Protein AF-A0A4V0I3H2-F1 (afdb_monomer_lite)

Sequence (342 aa):
MRVIEQLAQHFWARGALTREEAQYLVGHGFVREGDLPGFVEDNAPSELAGEEPDPRFDPKAREAEQLEDELTGRNSAGGRRGKKKKPAGHNVAPLASHLGSHLTGREPFPALHELGQRLTPCADWRGAARAVAAAEPDDLEAALVAVLNARPRALGELWFWFDVEPVFEWAERGDNSGPVADAIGKLLRADTPGRVGRLDQLLKVPEVQALTDLLAARGAFLAALPGLFVRQFDKLGQWLVPPAAGAAGPWPALPWAFVLLYNARKGTADVPPPGYPVDPHQLAFEVLKAALVAAFAMDRAAVRALLIHQIRERPEAIPDSGDLAKRAVFDRPLHCPYSWKV

Radius of gyration: 22.51 Å; chains: 1; bounding box: 47×54×65 Å

Foldseek 3Di:
DFQLQVLLQLCLLQLLDDLVRNVVCCVVPSYPQVSRPPNDPPPDPPPDDDDDPDPVDDPVVVVVVVLLCLQVVPDPPDDDDDPDPNPPQNDCVVVLVQLVVLLVVLQVQCLLVQLQCQQPNDDGSLSSLLSLLPDDLVSSLVSNVVSCVVPLQSVLSLVLLLDCVSVLVCLPDPVNDHSVSVLSSQLSNDPDPVSSPSCVVVCVSVSVVSVSSSSSSSLSVLQNVLVCCVVVVLCNQSSLDHHDDPSNVLSLLQLLLSLLLCQLPQPDLVGGHDADFDDCLPDDLVSNSSNLSSNSSNPVVSNVVVQVSQVVPDDPDPPCPDPSVSRDSHPGTGGDHHSHDD

pLDDT: mean 81.25, std 16.57, range [36.91, 98.56]

Secondary structure (DSSP, 8-state):
--HHHHHHHHHHHTT-S-HHHHHHHHHTTSS-GGGSTT-------------PPPTT--HHHHHHHHHHHHHHT--------------GGG--HHHHHHHHHHHHTTTT-THHHHHHHHHS--SSHHHHHHHHHTS-HHHHHHHHHHHHHH-TTHHHHHHHHT--HHHHHHHHSGGG-SHHHHHHHHHHH-SSGGGGGGGHHHHTSHHHHHHHHHHHHHHHHHHHHHHHHHHSHHHHHHH--PPSGGGGSSTTHHHHHHHHHHHHHH--SS-PPSSEEE-GGGS-HHHHHHHHHHHHHH-HHHHHHHHHHHHHTS-S---S-HHHHTT-S-SSPEEEPTT---

Structure (mmCIF, N/CA/C/O backbone):
data_AF-A0A4V0I3H2-F1
#
_entry.id   AF-A0A4V0I3H2-F1
#
loop_
_atom_site.group_PDB
_atom_site.id
_atom_site.type_symbol
_atom_site.label_atom_id
_atom_site.label_alt_id
_atom_site.label_comp_id
_atom_site.label_asym_id
_atom_site.label_entity_id
_atom_site.label_seq_id
_atom_site.pdbx_PDB_ins_code
_atom_site.Cartn_x
_atom_site.Cartn_y
_atom_site.Cartn_z
_atom_site.occupancy
_atom_site.B_iso_or_equiv
_atom_site.auth_seq_id
_atom_site.auth_comp_id
_atom_site.auth_asym_id
_atom_site.auth_atom_id
_atom_site.pdbx_PDB_model_num
ATOM 1 N N . MET A 1 1 ? 9.930 25.522 4.509 1.00 54.00 1 MET A N 1
ATOM 2 C CA . MET A 1 1 ? 8.885 24.733 3.830 1.00 54.00 1 MET A CA 1
ATOM 3 C C . MET A 1 1 ? 7.903 24.265 4.891 1.00 54.00 1 MET A C 1
ATOM 5 O O . MET A 1 1 ? 8.361 23.802 5.932 1.00 54.00 1 MET A O 1
ATOM 9 N N . ARG A 1 2 ? 6.596 24.497 4.720 1.00 70.06 2 ARG A N 1
ATOM 10 C CA . ARG A 1 2 ? 5.587 24.059 5.711 1.00 70.06 2 ARG A CA 1
ATOM 11 C C . ARG A 1 2 ? 5.373 22.546 5.553 1.00 70.06 2 ARG A C 1
ATOM 13 O O . ARG A 1 2 ? 5.406 22.067 4.428 1.00 70.06 2 ARG A O 1
ATOM 20 N N . VAL A 1 3 ? 5.118 21.777 6.619 1.00 71.25 3 VAL A N 1
ATOM 21 C CA . VAL A 1 3 ? 4.898 20.319 6.460 1.00 71.25 3 VAL A CA 1
ATOM 22 C C . VAL A 1 3 ? 3.714 19.981 5.560 1.00 71.25 3 VAL A C 1
ATOM 24 O O . VAL A 1 3 ? 3.779 19.013 4.813 1.00 71.25 3 VAL A O 1
ATOM 27 N N . ILE A 1 4 ? 2.669 20.809 5.553 1.00 74.62 4 ILE A N 1
ATOM 28 C CA . ILE A 1 4 ? 1.527 20.637 4.643 1.00 74.62 4 ILE A CA 1
ATOM 29 C C . ILE A 1 4 ? 1.974 20.690 3.173 1.00 74.62 4 ILE A C 1
ATOM 31 O O . ILE A 1 4 ? 1.510 19.891 2.369 1.00 74.62 4 ILE A O 1
ATOM 35 N N . GLU A 1 5 ? 2.915 21.573 2.837 1.00 79.00 5 GLU A N 1
ATOM 36 C CA . GLU A 1 5 ? 3.488 21.706 1.493 1.00 79.00 5 GLU A CA 1
ATOM 37 C C . GLU A 1 5 ? 4.273 20.441 1.111 1.00 79.00 5 GLU A C 1
ATOM 39 O O . GLU A 1 5 ? 4.062 19.879 0.042 1.00 79.00 5 GLU A O 1
ATOM 44 N N . GLN A 1 6 ? 5.098 19.922 2.030 1.00 79.44 6 GLN A N 1
ATOM 45 C CA . GLN A 1 6 ? 5.844 18.670 1.836 1.00 79.44 6 GLN A CA 1
ATOM 46 C C . GLN A 1 6 ? 4.919 17.459 1.674 1.00 79.44 6 GLN A C 1
ATOM 48 O O . GLN A 1 6 ? 5.181 16.585 0.849 1.00 79.44 6 GLN A O 1
ATOM 53 N N . LEU A 1 7 ? 3.828 17.399 2.444 1.00 80.44 7 LEU A N 1
ATOM 54 C CA . LEU A 1 7 ? 2.821 16.348 2.316 1.00 80.44 7 LEU A CA 1
ATOM 55 C C . LEU A 1 7 ? 2.061 16.460 0.998 1.00 80.44 7 LEU A C 1
ATOM 57 O O . LEU A 1 7 ? 1.875 15.447 0.337 1.00 80.44 7 LEU A O 1
ATOM 61 N N . ALA A 1 8 ? 1.666 17.666 0.587 1.00 81.00 8 ALA A N 1
ATOM 62 C CA . ALA A 1 8 ? 1.000 17.888 -0.691 1.00 81.00 8 ALA A CA 1
ATOM 63 C C . ALA A 1 8 ? 1.897 17.464 -1.863 1.00 81.00 8 ALA A C 1
ATOM 65 O O . ALA A 1 8 ? 1.462 16.689 -2.713 1.00 81.00 8 ALA A O 1
ATOM 66 N N . GLN A 1 9 ? 3.167 17.885 -1.860 1.00 84.06 9 GLN A N 1
ATOM 67 C CA . GLN A 1 9 ? 4.168 17.466 -2.846 1.00 84.06 9 GLN A CA 1
ATOM 68 C C . GLN A 1 9 ? 4.339 15.949 -2.864 1.00 84.06 9 GLN A C 1
ATOM 70 O O . GLN A 1 9 ? 4.317 15.335 -3.929 1.00 84.06 9 GLN A O 1
ATOM 75 N N . HIS A 1 10 ? 4.470 15.325 -1.693 1.00 82.25 10 HIS A N 1
ATOM 76 C CA . HIS A 1 10 ? 4.657 13.885 -1.605 1.00 82.25 10 HIS A CA 1
ATOM 77 C C . HIS A 1 10 ? 3.419 13.110 -2.067 1.00 82.25 10 HIS A C 1
ATOM 79 O O . HIS A 1 10 ? 3.534 12.209 -2.893 1.00 82.25 10 HIS A O 1
ATOM 85 N N . PHE A 1 11 ? 2.226 13.469 -1.596 1.00 82.62 11 PHE A N 1
ATOM 86 C CA . PHE A 1 11 ? 0.991 12.805 -2.004 1.00 82.62 11 PHE A CA 1
ATOM 87 C C . PHE A 1 11 ? 0.720 12.984 -3.498 1.00 82.62 11 PHE A C 1
ATOM 89 O O . PHE A 1 11 ? 0.285 12.036 -4.148 1.00 82.62 11 PHE A O 1
ATOM 96 N N . TRP A 1 12 ? 1.034 14.149 -4.066 1.00 84.88 12 TRP A N 1
ATOM 97 C CA . TRP A 1 12 ? 0.979 14.368 -5.509 1.00 84.88 12 TRP A CA 1
ATOM 98 C C . TRP A 1 12 ? 1.984 13.486 -6.259 1.00 84.88 12 TRP A C 1
ATOM 100 O O . TRP A 1 12 ? 1.614 12.756 -7.178 1.00 84.88 12 TRP A O 1
ATOM 110 N N . ALA A 1 13 ? 3.248 13.478 -5.827 1.00 81.38 13 ALA A N 1
ATOM 111 C CA . ALA A 1 13 ? 4.303 12.675 -6.442 1.00 81.38 13 ALA A CA 1
ATOM 112 C C . ALA A 1 13 ? 4.019 11.164 -6.387 1.00 81.38 13 ALA A C 1
ATOM 114 O O . ALA A 1 13 ? 4.511 10.424 -7.236 1.00 81.38 13 ALA A O 1
ATOM 115 N N . ARG A 1 14 ? 3.233 10.706 -5.405 1.00 80.75 14 ARG A N 1
ATOM 116 C CA . ARG A 1 14 ? 2.841 9.299 -5.214 1.00 80.75 14 ARG A CA 1
ATOM 117 C C . ARG A 1 14 ? 1.451 8.969 -5.784 1.00 80.75 14 ARG A C 1
ATOM 119 O O . ARG A 1 14 ? 0.981 7.854 -5.590 1.00 80.75 14 ARG A O 1
ATOM 126 N N . GLY A 1 15 ? 0.779 9.911 -6.457 1.00 75.50 15 GLY A N 1
ATOM 127 C CA . GLY A 1 15 ? -0.561 9.705 -7.035 1.00 75.50 15 GLY A CA 1
ATOM 128 C C . GLY A 1 15 ? -1.693 9.577 -6.004 1.00 75.50 15 GLY A C 1
ATOM 129 O O . GLY A 1 15 ? -2.814 9.202 -6.338 1.00 75.50 15 GLY A O 1
ATOM 130 N N . ALA A 1 16 ? -1.432 9.891 -4.733 1.00 78.56 16 ALA A N 1
ATOM 131 C CA . ALA A 1 16 ? -2.441 9.832 -3.679 1.00 78.56 16 ALA A CA 1
ATOM 132 C C . ALA A 1 16 ? -3.482 10.962 -3.804 1.00 78.56 16 ALA A C 1
ATOM 134 O O . ALA A 1 16 ? -4.635 10.759 -3.409 1.00 78.56 16 ALA A O 1
ATOM 135 N N . LEU A 1 17 ? -3.105 12.104 -4.398 1.00 78.94 17 LEU A N 1
ATOM 136 C CA . LEU A 1 17 ? -3.999 13.225 -4.716 1.00 78.94 17 LEU A CA 1
ATOM 137 C C . LEU A 1 17 ? -4.483 13.169 -6.167 1.00 78.94 17 LEU A C 1
ATOM 139 O O . LEU A 1 17 ? -3.692 12.994 -7.092 1.00 78.94 17 LEU A O 1
ATOM 143 N N . THR A 1 18 ? -5.778 13.403 -6.368 1.00 80.44 18 THR A N 1
ATOM 144 C CA . THR A 1 18 ? -6.332 13.704 -7.697 1.00 80.44 18 THR A CA 1
ATOM 145 C C . THR A 1 18 ? -5.923 15.104 -8.166 1.00 80.44 18 THR A C 1
ATOM 147 O O . THR A 1 18 ? -5.512 15.952 -7.371 1.00 80.44 18 THR A O 1
ATOM 150 N N . ARG A 1 19 ? -6.075 15.386 -9.468 1.00 81.31 19 ARG A N 1
ATOM 151 C CA . ARG A 1 19 ? -5.812 16.726 -10.023 1.00 81.31 19 ARG A CA 1
ATOM 152 C C . ARG A 1 19 ? -6.723 17.795 -9.412 1.00 81.31 19 ARG A C 1
ATOM 154 O O . ARG A 1 19 ? -6.240 18.874 -9.094 1.00 81.31 19 ARG A O 1
ATOM 161 N N . GLU A 1 20 ? -7.998 17.480 -9.195 1.00 80.38 20 GLU A N 1
ATOM 162 C CA . GLU A 1 20 ? -8.971 18.373 -8.545 1.00 80.38 20 GLU A CA 1
ATOM 163 C C . GLU A 1 20 ? -8.575 18.686 -7.092 1.00 80.38 20 GLU A C 1
ATOM 165 O O . GLU A 1 20 ? -8.694 19.817 -6.625 1.00 80.38 20 GLU A O 1
ATOM 170 N N . GLU A 1 21 ? -8.048 17.699 -6.365 1.00 80.75 21 GLU A N 1
ATOM 171 C CA . GLU A 1 21 ? -7.551 17.898 -5.000 1.00 80.75 21 GLU A CA 1
ATOM 172 C C . GLU A 1 21 ? -6.267 18.727 -4.971 1.00 80.75 21 GLU A C 1
ATOM 174 O O . GLU A 1 21 ? -6.124 19.596 -4.112 1.00 80.75 21 GLU A O 1
ATOM 179 N N . ALA A 1 22 ? -5.357 18.508 -5.922 1.00 84.81 22 ALA A N 1
ATOM 180 C CA . ALA A 1 22 ? -4.179 19.350 -6.089 1.00 84.81 22 ALA A CA 1
ATOM 181 C C . ALA A 1 22 ? -4.572 20.805 -6.412 1.00 84.81 22 ALA A C 1
ATOM 183 O O . ALA A 1 22 ? -4.066 21.719 -5.764 1.00 84.81 22 ALA A O 1
ATOM 184 N N . GLN A 1 23 ? -5.544 21.022 -7.310 1.00 83.81 23 GLN A N 1
ATOM 185 C CA . GLN A 1 23 ? -6.123 22.344 -7.595 1.00 83.81 23 GLN A CA 1
ATOM 186 C C . GLN A 1 23 ? -6.709 22.991 -6.340 1.00 83.81 23 GLN A C 1
ATOM 188 O O . GLN A 1 23 ? -6.426 24.151 -6.058 1.00 83.81 23 GLN A O 1
ATOM 193 N N . TYR A 1 24 ? -7.471 22.241 -5.540 1.00 81.19 24 TYR A N 1
ATOM 194 C CA . TYR A 1 24 ? -8.009 22.750 -4.280 1.00 81.19 24 TYR A CA 1
ATOM 195 C C . TYR A 1 24 ? -6.893 23.213 -3.332 1.00 81.19 24 TYR A C 1
ATOM 197 O O . TYR A 1 24 ? -6.997 24.289 -2.739 1.00 81.19 24 TYR A O 1
ATOM 205 N N . LEU A 1 25 ? -5.821 22.427 -3.188 1.00 82.44 25 LEU A N 1
ATOM 206 C CA . LEU A 1 25 ? -4.693 22.771 -2.319 1.00 82.44 25 LEU A CA 1
ATOM 207 C C . LEU A 1 25 ? -3.937 24.013 -2.811 1.00 82.44 25 LEU A C 1
ATOM 209 O O . LEU A 1 25 ? -3.566 24.854 -1.989 1.00 82.44 25 LEU A O 1
ATOM 213 N N . VAL A 1 26 ? -3.753 24.152 -4.128 1.00 84.31 26 VAL A N 1
ATOM 214 C CA . VAL A 1 26 ? -3.141 25.337 -4.750 1.00 84.31 26 VAL A CA 1
ATOM 215 C C . VAL A 1 26 ? -4.026 26.570 -4.561 1.00 84.31 26 VAL A C 1
ATOM 217 O O . VAL A 1 26 ? -3.559 27.582 -4.039 1.00 84.31 26 VAL A O 1
ATOM 220 N N . GLY A 1 27 ? -5.321 26.472 -4.875 1.00 81.50 27 GLY A N 1
ATOM 221 C CA . GLY A 1 27 ? -6.275 27.583 -4.785 1.00 81.50 27 GLY A CA 1
ATOM 222 C C . GLY A 1 27 ? -6.477 28.137 -3.369 1.00 81.50 27 GLY A C 1
ATOM 223 O O . GLY A 1 27 ? -6.808 29.307 -3.206 1.00 81.50 27 GLY A O 1
ATOM 224 N N . HIS A 1 28 ? -6.225 27.330 -2.333 1.00 79.44 28 HIS A N 1
ATOM 225 C CA . HIS A 1 28 ? -6.273 27.760 -0.928 1.00 79.44 28 HIS A CA 1
ATOM 226 C C . HIS A 1 28 ? -4.895 28.155 -0.363 1.00 79.44 28 HIS A C 1
ATOM 228 O O . HIS A 1 28 ? -4.776 28.443 0.828 1.00 79.44 28 HIS A O 1
ATOM 234 N N . GLY A 1 29 ? -3.843 28.169 -1.188 1.00 79.94 29 GLY A N 1
ATOM 235 C CA . GLY A 1 29 ? -2.498 28.588 -0.788 1.00 79.94 29 GLY A CA 1
ATOM 236 C C . GLY A 1 29 ? -1.760 27.598 0.119 1.00 79.94 29 GLY A C 1
ATOM 237 O O . GLY A 1 29 ? -0.824 27.993 0.819 1.00 79.94 29 GLY A O 1
ATOM 238 N N . PHE A 1 30 ? -2.158 26.319 0.130 1.00 76.12 30 PHE A N 1
ATOM 239 C CA . PHE A 1 30 ? -1.464 25.274 0.893 1.00 76.12 30 PHE A CA 1
ATOM 240 C C . PHE A 1 30 ? -0.159 24.815 0.222 1.00 76.12 30 PHE A C 1
ATOM 242 O O . PHE A 1 30 ? 0.765 24.397 0.920 1.00 76.12 30 PHE A O 1
ATOM 249 N N . VAL A 1 31 ? -0.073 24.907 -1.108 1.00 84.44 31 VAL A N 1
ATOM 250 C CA . VAL A 1 31 ? 1.107 24.597 -1.936 1.00 84.44 31 VAL A CA 1
ATOM 251 C C . VAL A 1 31 ? 1.111 25.512 -3.166 1.00 84.44 31 VAL A C 1
ATOM 253 O O . VAL A 1 31 ? 0.046 25.970 -3.577 1.00 84.44 31 VAL A O 1
ATOM 256 N N . ARG A 1 32 ? 2.276 25.830 -3.743 1.00 85.38 32 ARG A N 1
ATOM 257 C CA . ARG A 1 32 ? 2.339 26.626 -4.982 1.00 85.38 32 ARG A CA 1
ATOM 258 C C . ARG A 1 32 ? 2.277 25.706 -6.194 1.00 85.38 32 ARG A C 1
ATOM 260 O O . ARG A 1 32 ? 2.756 24.579 -6.142 1.00 85.38 32 ARG A O 1
ATOM 267 N N . GLU A 1 33 ? 1.749 26.212 -7.304 1.00 86.19 33 GLU A N 1
ATOM 268 C CA . GLU A 1 33 ? 1.663 25.465 -8.566 1.00 86.19 33 GLU A CA 1
ATOM 269 C C . GLU A 1 33 ? 3.031 24.912 -9.004 1.00 86.19 33 GLU A C 1
ATOM 271 O O . GLU A 1 33 ? 3.172 23.719 -9.257 1.00 86.19 33 GLU A O 1
ATOM 276 N N . GLY A 1 34 ? 4.069 25.758 -8.982 1.00 85.12 34 GLY A N 1
ATOM 277 C CA . GLY A 1 34 ? 5.431 25.378 -9.376 1.00 85.12 34 GLY A CA 1
ATOM 278 C C . GLY A 1 34 ? 6.105 24.344 -8.468 1.00 85.12 34 GLY A C 1
ATOM 279 O O . GLY A 1 34 ? 7.131 23.784 -8.850 1.00 85.12 34 GLY A O 1
ATOM 280 N N . ASP A 1 35 ? 5.532 24.071 -7.295 1.00 84.19 35 ASP A N 1
ATOM 281 C CA . ASP A 1 35 ? 6.050 23.076 -6.360 1.00 84.19 35 ASP A CA 1
ATOM 282 C C . ASP A 1 35 ? 5.491 21.666 -6.641 1.00 84.19 35 ASP A C 1
ATOM 284 O O . ASP A 1 35 ? 6.000 20.682 -6.103 1.00 84.19 35 ASP A O 1
ATOM 288 N N . LEU A 1 36 ? 4.457 21.534 -7.483 1.00 83.38 36 LEU A N 1
ATOM 289 C CA . LEU A 1 36 ? 3.838 20.258 -7.844 1.00 83.38 36 LEU A CA 1
ATOM 290 C C . LEU A 1 36 ? 4.315 19.800 -9.237 1.00 83.38 36 LEU A C 1
ATOM 292 O O . LEU A 1 36 ? 3.798 20.255 -10.258 1.00 83.38 36 LEU A O 1
ATOM 296 N N . PRO A 1 37 ? 5.283 18.869 -9.338 1.00 77.12 37 PRO A N 1
ATOM 297 C CA . PRO A 1 37 ? 5.854 18.481 -10.627 1.00 77.12 37 PRO A CA 1
ATOM 298 C C . PRO A 1 37 ? 4.803 17.853 -11.552 1.00 77.12 37 PRO A C 1
ATOM 300 O O . PRO A 1 37 ? 4.174 16.849 -11.206 1.00 77.12 37 PRO A O 1
ATOM 303 N N . GLY A 1 38 ? 4.641 18.428 -12.746 1.00 77.25 38 GLY A N 1
ATOM 304 C CA . GLY A 1 38 ? 3.668 17.986 -13.752 1.00 77.25 38 GLY A CA 1
ATOM 305 C C . GLY A 1 38 ? 2.234 18.467 -13.508 1.00 77.25 38 GLY A C 1
ATOM 306 O O . GLY A 1 38 ? 1.336 18.087 -14.258 1.00 77.25 38 GLY A O 1
ATOM 307 N N . PHE A 1 39 ? 2.004 19.288 -12.483 1.00 81.88 39 PHE A N 1
ATOM 308 C CA . PHE A 1 39 ? 0.752 20.009 -12.321 1.00 81.88 39 PHE A CA 1
ATOM 309 C C . PHE A 1 39 ? 0.808 21.278 -13.179 1.00 81.88 39 PHE A C 1
ATOM 311 O O . PHE A 1 39 ? 1.656 22.138 -12.972 1.00 81.88 39 PHE A O 1
ATOM 318 N N . VAL A 1 40 ? -0.069 21.355 -14.174 1.00 76.50 40 VAL A N 1
ATOM 319 C CA . VAL A 1 40 ? -0.303 22.563 -14.972 1.00 76.50 40 VAL A CA 1
ATOM 320 C C . VAL A 1 40 ? -1.740 22.955 -14.689 1.00 76.50 40 VAL A C 1
ATOM 322 O O . VAL A 1 40 ? -2.628 22.112 -14.834 1.00 76.50 40 VAL A O 1
ATOM 325 N N . GLU A 1 41 ? -2.000 24.166 -14.219 1.00 69.94 41 GLU A N 1
ATOM 326 C CA . GLU A 1 41 ? -3.374 24.615 -14.052 1.00 69.94 41 GLU A CA 1
ATOM 327 C C . GLU A 1 41 ? -3.980 24.822 -15.450 1.00 69.94 41 GLU A C 1
ATOM 329 O O . GLU A 1 41 ? -3.451 25.589 -16.255 1.00 69.94 41 GLU A O 1
ATOM 334 N N . ASP A 1 42 ? -5.071 24.118 -15.779 1.00 64.81 42 ASP A N 1
ATOM 335 C CA . ASP A 1 42 ? -5.816 24.351 -17.028 1.00 64.81 42 ASP A CA 1
ATOM 336 C C . ASP A 1 42 ? -6.618 25.666 -16.883 1.00 64.81 42 ASP A C 1
ATOM 338 O O . ASP A 1 42 ? -7.841 25.698 -16.988 1.00 64.81 42 ASP A O 1
ATOM 342 N N . ASN A 1 43 ? -5.933 26.769 -16.575 1.00 47.16 43 ASN A N 1
ATOM 343 C CA . ASN A 1 43 ? -6.501 28.106 -16.490 1.00 47.16 43 ASN A CA 1
ATOM 344 C C . ASN A 1 43 ? -6.607 28.694 -17.897 1.00 47.16 43 ASN A C 1
ATOM 346 O O . ASN A 1 43 ? -5.853 29.579 -18.298 1.00 47.16 43 ASN A O 1
ATOM 350 N N . ALA A 1 44 ? -7.580 28.202 -18.651 1.00 36.91 44 ALA A N 1
ATOM 351 C CA . ALA A 1 44 ? -8.177 28.970 -19.726 1.00 36.91 44 ALA A CA 1
ATOM 352 C C . ALA A 1 44 ? -9.693 28.745 -19.683 1.00 36.91 44 ALA A C 1
ATOM 354 O O . ALA A 1 44 ? -10.153 27.651 -20.022 1.00 36.91 44 ALA A O 1
ATOM 355 N N . PRO A 1 45 ? -10.498 29.758 -19.308 1.00 41.72 45 PRO A N 1
ATOM 356 C CA . PRO A 1 45 ? -11.874 29.793 -19.762 1.00 41.72 45 PRO A CA 1
ATOM 357 C C . PRO A 1 45 ? -11.806 29.807 -21.291 1.00 41.72 45 PRO A C 1
ATOM 359 O O . PRO A 1 45 ? -11.330 30.771 -21.891 1.00 41.72 45 PRO A O 1
ATOM 362 N N . SER A 1 46 ? -12.214 28.713 -21.930 1.00 42.19 46 SER A N 1
ATOM 363 C CA . SER A 1 46 ? -12.398 28.677 -23.378 1.00 42.19 46 SER A CA 1
ATOM 364 C C . SER A 1 46 ? -13.647 29.496 -23.720 1.00 42.19 46 SER A C 1
ATOM 366 O O . SER A 1 46 ? -14.721 28.964 -23.974 1.00 42.19 46 SER A O 1
ATOM 368 N N . GLU A 1 47 ? -13.509 30.820 -23.689 1.00 40.81 47 GLU A N 1
ATOM 369 C CA . GLU A 1 47 ? -14.434 31.764 -24.319 1.00 40.81 47 GLU A CA 1
ATOM 370 C C . GLU A 1 47 ? -14.021 32.009 -25.776 1.00 40.81 47 GLU A C 1
ATOM 372 O O . GLU A 1 47 ? -13.942 33.142 -26.224 1.00 40.81 47 GLU A O 1
ATOM 377 N N . LEU A 1 48 ? -13.736 30.956 -26.543 1.00 39.81 48 LEU A N 1
ATOM 378 C CA . LEU A 1 48 ? -13.697 31.036 -28.004 1.00 39.81 48 LEU A CA 1
ATOM 379 C C . LEU A 1 48 ? -14.194 29.710 -28.576 1.00 39.81 48 LEU A C 1
ATOM 381 O O . LEU A 1 48 ? -13.434 28.800 -28.901 1.00 39.81 48 LEU A O 1
ATOM 385 N N . ALA A 1 49 ? -15.516 29.619 -28.698 1.00 50.16 49 ALA A N 1
ATOM 386 C CA . ALA A 1 49 ? -16.134 28.736 -29.666 1.00 50.16 49 ALA A CA 1
ATOM 387 C C . ALA A 1 49 ? -15.695 29.183 -31.068 1.00 50.16 49 ALA A C 1
ATOM 389 O O . ALA A 1 49 ? -16.084 30.259 -31.522 1.00 50.16 49 ALA A O 1
ATOM 390 N N . GLY A 1 50 ? -14.904 28.350 -31.742 1.00 48.97 50 GLY A N 1
ATOM 391 C CA . GLY A 1 50 ? -14.654 28.469 -33.176 1.00 48.97 50 GLY A CA 1
ATOM 392 C C . GLY A 1 50 ? -13.192 28.345 -33.574 1.00 48.97 50 GLY A C 1
ATOM 393 O O . GLY A 1 50 ? -12.584 29.344 -33.922 1.00 48.97 50 GLY A O 1
ATOM 394 N N . GLU A 1 51 ? -12.659 27.125 -33.538 1.00 44.34 51 GLU A N 1
ATOM 395 C CA . GLU A 1 51 ? -11.842 26.516 -34.601 1.00 44.34 51 GLU A CA 1
ATOM 396 C C . GLU A 1 51 ? -11.431 25.118 -34.118 1.00 44.34 51 GLU A C 1
ATOM 398 O O . GLU A 1 51 ? -10.833 24.966 -33.053 1.00 44.34 51 GLU A O 1
ATOM 403 N N . GLU A 1 52 ? -11.812 24.072 -34.858 1.00 47.41 52 GLU A N 1
ATOM 404 C CA . GLU A 1 52 ? -11.301 22.723 -34.605 1.00 47.41 52 GLU A CA 1
ATOM 405 C C . GLU A 1 52 ? -9.769 22.748 -34.752 1.00 47.41 52 GLU A C 1
ATOM 407 O O . GLU A 1 52 ? -9.274 23.141 -35.813 1.00 47.41 52 GLU A O 1
ATOM 412 N N . PRO A 1 53 ? -8.995 22.354 -33.726 1.00 46.62 53 PRO A N 1
ATOM 413 C CA . PRO A 1 53 ? -7.546 22.336 -33.839 1.00 46.62 53 PRO A CA 1
ATOM 414 C C . PRO A 1 53 ? -7.134 21.271 -34.863 1.00 46.62 53 PRO A C 1
ATOM 416 O O . PRO A 1 53 ? -7.497 20.102 -34.729 1.00 46.62 53 PRO A O 1
ATOM 419 N N . ASP A 1 54 ? -6.368 21.671 -35.886 1.00 51.62 54 ASP A N 1
ATOM 420 C CA . ASP A 1 54 ? -5.763 20.743 -36.850 1.00 51.62 54 ASP A CA 1
ATOM 421 C C . ASP A 1 54 ? -4.949 19.692 -36.067 1.00 51.62 54 ASP A C 1
ATOM 423 O O . ASP A 1 54 ? -3.980 20.055 -35.387 1.00 51.62 54 ASP A O 1
ATOM 427 N N . PRO A 1 55 ? -5.291 18.391 -36.150 1.00 55.31 55 PRO A N 1
ATOM 428 C CA . PRO A 1 55 ? -4.633 17.330 -35.383 1.00 55.31 55 PRO A CA 1
ATOM 429 C C . PRO A 1 55 ? -3.131 17.179 -35.686 1.00 55.31 55 PRO A C 1
ATOM 431 O O . PRO A 1 55 ? -2.438 16.416 -35.017 1.00 55.31 55 PRO A O 1
ATOM 434 N N . ARG A 1 56 ? -2.599 17.912 -36.675 1.00 53.41 56 ARG A N 1
ATOM 435 C CA . ARG A 1 56 ? -1.166 17.983 -37.002 1.00 53.41 56 ARG A CA 1
ATOM 436 C C . ARG A 1 56 ? -0.350 18.948 -36.133 1.00 53.41 56 ARG A C 1
ATOM 438 O O . ARG A 1 56 ? 0.876 18.897 -36.199 1.00 53.41 56 ARG A O 1
ATOM 445 N N . PHE A 1 57 ? -0.985 19.808 -35.335 1.00 49.84 57 PHE A N 1
ATOM 446 C CA . PHE A 1 57 ? -0.308 20.834 -34.526 1.00 49.84 57 PHE A CA 1
ATOM 447 C C . PHE A 1 57 ? -0.673 20.778 -33.036 1.00 49.84 57 PHE A C 1
ATOM 449 O O . PHE A 1 57 ? -0.690 21.807 -32.365 1.00 49.84 57 PHE A O 1
ATOM 456 N N . ASP A 1 58 ? -0.916 19.587 -32.486 1.00 55.56 58 ASP A N 1
ATOM 457 C CA . ASP A 1 58 ? -1.000 19.430 -31.032 1.00 55.56 58 ASP A CA 1
ATOM 458 C C . ASP A 1 58 ? 0.409 19.599 -30.410 1.00 55.56 58 ASP A C 1
ATOM 460 O O . ASP A 1 58 ? 1.306 18.791 -30.684 1.00 55.56 58 ASP A O 1
ATOM 464 N N . PRO A 1 59 ? 0.657 20.631 -29.579 1.00 56.03 59 PRO A N 1
ATOM 465 C CA . PRO A 1 59 ? 1.945 20.814 -28.913 1.00 56.03 59 PRO A CA 1
ATOM 466 C C . PRO A 1 59 ? 2.339 19.604 -28.049 1.00 56.03 59 PRO A C 1
ATOM 468 O O . PRO A 1 59 ? 3.525 19.273 -27.982 1.00 56.03 59 PRO A O 1
ATOM 471 N N . LYS A 1 60 ? 1.366 18.868 -27.488 1.00 54.22 60 LYS A N 1
ATOM 472 C CA . LYS A 1 60 ? 1.619 17.618 -26.753 1.00 54.22 60 LYS A CA 1
ATOM 473 C C . LYS A 1 60 ? 2.068 16.485 -27.674 1.00 54.22 60 LYS A C 1
ATOM 475 O O . LYS A 1 60 ? 2.837 15.626 -27.250 1.00 54.22 60 LYS A O 1
ATOM 480 N N . ALA A 1 61 ? 1.638 16.477 -28.938 1.00 53.44 61 ALA A N 1
ATOM 481 C CA . ALA A 1 61 ? 2.097 15.491 -29.914 1.00 53.44 61 ALA A CA 1
ATOM 482 C C . ALA A 1 61 ? 3.567 15.718 -30.300 1.00 53.44 61 ALA A C 1
ATOM 484 O O . ALA A 1 61 ? 4.303 14.743 -30.438 1.00 53.44 61 ALA A O 1
ATOM 485 N N . ARG A 1 62 ? 4.013 16.981 -30.374 1.00 59.75 62 ARG A N 1
ATOM 486 C CA . ARG A 1 62 ? 5.404 17.359 -30.682 1.00 59.75 62 ARG A CA 1
ATOM 487 C C . ARG A 1 62 ? 6.394 17.037 -29.566 1.00 59.75 62 ARG A C 1
ATOM 489 O O . ARG A 1 62 ? 7.460 16.497 -29.845 1.00 59.75 62 ARG A O 1
ATOM 496 N N . GLU A 1 63 ? 6.056 17.346 -28.314 1.00 55.16 63 GLU A N 1
ATOM 497 C CA . GLU A 1 63 ? 6.895 16.965 -27.163 1.00 55.16 63 GLU A CA 1
ATOM 498 C C . GLU A 1 63 ? 7.033 15.446 -27.057 1.00 55.16 63 GLU A C 1
ATOM 500 O O . GLU A 1 63 ? 8.088 14.913 -26.720 1.00 55.16 63 GLU A O 1
ATOM 505 N N . ALA A 1 64 ? 5.965 14.732 -27.397 1.00 54.78 64 ALA A N 1
ATOM 506 C CA . ALA A 1 64 ? 5.931 13.292 -27.289 1.00 54.78 64 ALA A CA 1
ATOM 507 C C . ALA A 1 64 ? 6.591 12.574 -28.491 1.00 54.78 64 ALA A C 1
ATOM 509 O O . ALA A 1 64 ? 7.064 11.453 -28.321 1.00 54.78 64 ALA A O 1
ATOM 510 N N . GLU A 1 65 ? 6.646 13.189 -29.680 1.00 54.66 65 GLU A N 1
ATOM 511 C CA . GLU A 1 65 ? 7.468 12.739 -30.822 1.00 54.66 65 GLU A CA 1
ATOM 512 C C . GLU A 1 65 ? 8.963 12.909 -30.510 1.00 54.66 65 GLU A C 1
ATOM 514 O O . GLU A 1 65 ? 9.752 11.996 -30.740 1.00 54.66 65 GLU A O 1
ATOM 519 N N . GLN A 1 66 ? 9.341 14.020 -29.868 1.00 58.22 66 GLN A N 1
ATOM 520 C CA . GLN A 1 66 ? 10.709 14.232 -29.384 1.00 58.22 66 GLN A CA 1
ATOM 521 C C . GLN A 1 66 ? 11.110 13.194 -28.332 1.00 58.22 66 GLN A C 1
ATOM 523 O O . GLN A 1 66 ? 12.191 12.624 -28.433 1.00 58.22 66 GLN A O 1
ATOM 528 N N . LEU A 1 67 ? 10.228 12.879 -27.375 1.00 51.97 67 LEU A N 1
ATOM 529 C CA . LEU A 1 67 ? 10.495 11.844 -26.371 1.00 51.97 67 LEU A CA 1
ATOM 530 C C . LEU A 1 67 ? 10.650 10.443 -26.994 1.00 51.97 67 LEU A C 1
ATOM 532 O O . LEU A 1 67 ? 11.439 9.637 -26.507 1.00 51.97 67 LEU A O 1
ATOM 536 N N . GLU A 1 68 ? 9.907 10.137 -28.060 1.00 51.75 68 GLU A N 1
ATOM 537 C CA . GLU A 1 68 ? 9.991 8.857 -28.775 1.00 51.75 68 GLU A CA 1
ATOM 538 C C . GLU A 1 68 ? 11.257 8.752 -29.641 1.00 51.75 68 GLU A C 1
ATOM 540 O O . GLU A 1 68 ? 11.934 7.720 -29.619 1.00 51.75 68 GLU A O 1
ATOM 545 N N . ASP A 1 69 ? 11.623 9.812 -30.361 1.00 56.53 69 ASP A N 1
ATOM 546 C CA . ASP A 1 69 ? 12.878 9.881 -31.120 1.00 56.53 69 ASP A CA 1
ATOM 547 C C . ASP A 1 69 ? 14.104 9.825 -30.195 1.00 56.53 69 ASP A C 1
ATOM 549 O O . ASP A 1 69 ? 15.113 9.188 -30.523 1.00 56.53 69 ASP A O 1
ATOM 553 N N . GLU A 1 70 ? 13.993 10.416 -29.003 1.00 53.97 70 GLU A N 1
ATOM 554 C CA . GLU A 1 70 ? 14.974 10.293 -27.929 1.00 53.97 70 GLU A CA 1
ATOM 555 C C . GLU A 1 70 ? 15.058 8.838 -27.432 1.00 53.97 70 GLU A C 1
ATOM 557 O O . GLU A 1 70 ? 16.118 8.215 -27.551 1.00 53.97 70 GLU A O 1
ATOM 562 N N . LEU A 1 71 ? 13.942 8.237 -26.991 1.00 49.09 71 LEU A N 1
ATOM 563 C CA . LEU A 1 71 ? 13.889 6.862 -26.465 1.00 49.09 71 LEU A CA 1
ATOM 564 C C . LEU A 1 71 ? 14.330 5.789 -27.477 1.00 49.09 71 LEU A C 1
ATOM 566 O O . LEU A 1 71 ? 15.008 4.831 -27.105 1.00 49.09 71 LEU A O 1
ATOM 570 N N . THR A 1 72 ? 13.994 5.953 -28.759 1.00 49.88 72 THR A N 1
ATOM 571 C CA . THR A 1 72 ? 14.314 4.986 -29.826 1.00 49.88 72 THR A CA 1
ATOM 572 C C . THR A 1 72 ? 15.736 5.113 -30.373 1.00 49.88 72 THR A C 1
ATOM 574 O O . THR A 1 72 ? 16.186 4.227 -31.108 1.00 49.88 72 THR A O 1
ATOM 577 N N . GLY A 1 73 ? 16.454 6.201 -30.071 1.00 49.56 73 GLY A N 1
ATOM 578 C CA . GLY A 1 73 ? 17.777 6.469 -30.636 1.00 49.56 73 GLY A CA 1
ATOM 579 C C . GLY A 1 73 ? 17.794 6.480 -32.171 1.00 49.56 73 GLY A C 1
ATOM 580 O O . GLY A 1 73 ? 18.832 6.170 -32.774 1.00 49.56 73 GLY A O 1
ATOM 581 N N . ARG A 1 74 ? 16.662 6.791 -32.822 1.00 49.38 74 ARG A N 1
ATOM 582 C CA . ARG A 1 74 ? 16.580 6.906 -34.281 1.00 49.38 74 ARG A CA 1
ATOM 583 C C . ARG A 1 74 ? 17.325 8.160 -34.709 1.00 49.38 74 ARG A C 1
ATOM 585 O O . ARG A 1 74 ? 16.790 9.256 -34.784 1.00 49.38 74 ARG A O 1
ATOM 592 N N . ASN A 1 75 ? 18.610 7.968 -34.992 1.00 43.84 75 ASN A N 1
ATOM 593 C CA . ASN A 1 75 ? 19.460 8.967 -35.615 1.00 43.84 75 ASN A CA 1
ATOM 594 C C . ASN A 1 75 ? 18.769 9.509 -36.875 1.00 43.84 75 ASN A C 1
ATOM 596 O O . ASN A 1 75 ? 18.758 8.844 -37.914 1.00 43.84 75 ASN A O 1
ATOM 600 N N . SER A 1 76 ? 18.271 10.741 -36.812 1.00 45.09 76 SER A N 1
ATOM 601 C CA . SER A 1 76 ? 18.070 11.578 -37.988 1.00 45.09 76 SER A CA 1
ATOM 602 C C . SER A 1 76 ? 19.458 11.807 -38.595 1.00 45.09 76 SER A C 1
ATOM 604 O O . SER A 1 76 ? 20.262 12.633 -38.159 1.00 45.09 76 SER A O 1
ATOM 606 N N . ALA A 1 77 ? 19.797 10.955 -39.557 1.00 45.94 77 ALA A N 1
ATOM 607 C CA . ALA A 1 77 ? 21.031 11.019 -40.308 1.00 45.94 77 ALA A CA 1
ATOM 608 C C . ALA A 1 77 ? 21.035 12.304 -41.145 1.00 45.94 77 ALA A C 1
ATOM 610 O O . ALA A 1 77 ? 20.411 12.366 -42.198 1.00 45.94 77 ALA A O 1
ATOM 611 N N . GLY A 1 78 ? 21.743 13.336 -40.685 1.00 50.53 78 GLY A N 1
ATOM 612 C CA . GLY A 1 78 ? 21.928 14.534 -41.500 1.00 50.53 78 GLY A CA 1
ATOM 613 C C . GLY A 1 78 ? 22.415 15.758 -40.744 1.00 50.53 78 GLY A C 1
ATOM 614 O O . GLY A 1 78 ? 21.720 16.761 -40.697 1.00 50.53 78 GLY A O 1
ATOM 615 N N . GLY A 1 79 ? 23.617 15.721 -40.168 1.00 44.03 79 GLY A N 1
ATOM 616 C CA . GLY A 1 79 ? 24.189 16.937 -39.585 1.00 44.03 79 GLY A CA 1
ATOM 617 C C . GLY A 1 79 ? 25.530 16.721 -38.910 1.00 44.03 79 GLY A C 1
ATOM 618 O O . GLY A 1 79 ? 25.614 16.299 -37.764 1.00 44.03 79 GLY A O 1
ATOM 619 N N . ARG A 1 80 ? 26.610 17.007 -39.636 1.00 49.00 80 ARG A N 1
ATOM 620 C CA . ARG A 1 80 ? 27.982 17.019 -39.119 1.00 49.00 80 ARG A CA 1
ATOM 621 C C . ARG A 1 80 ? 28.143 18.010 -37.952 1.00 49.00 80 ARG A C 1
ATOM 623 O O . ARG A 1 80 ? 27.671 19.135 -38.033 1.00 49.00 80 ARG A O 1
ATOM 630 N N . ARG A 1 81 ? 29.027 17.616 -37.023 1.00 47.06 81 ARG A N 1
ATOM 631 C CA . ARG A 1 81 ? 29.799 18.407 -36.034 1.00 47.06 81 ARG A CA 1
ATOM 632 C C . ARG A 1 81 ? 29.166 18.643 -34.659 1.00 47.06 81 ARG A C 1
ATOM 634 O O . ARG A 1 81 ? 28.419 19.578 -34.422 1.00 47.06 81 ARG A O 1
ATOM 641 N N . GLY A 1 82 ? 29.687 17.858 -33.719 1.00 48.34 82 GLY A N 1
ATOM 642 C CA . GLY A 1 82 ? 29.698 18.131 -32.289 1.00 48.34 82 GLY A CA 1
ATOM 643 C C . GLY A 1 82 ? 29.710 16.815 -31.532 1.00 48.34 82 GLY A C 1
ATOM 644 O O . GLY A 1 82 ? 28.691 16.139 -31.480 1.00 48.34 82 GLY A O 1
ATOM 645 N N . LYS A 1 83 ? 30.850 16.426 -30.948 1.00 47.88 83 LYS A N 1
ATOM 646 C CA . LYS A 1 83 ? 30.941 15.318 -29.980 1.00 47.88 83 LYS A CA 1
ATOM 647 C C . LYS A 1 83 ? 30.194 15.741 -28.698 1.00 47.88 83 LYS A C 1
ATOM 649 O O . LYS A 1 83 ? 30.802 15.981 -27.662 1.00 47.88 83 LYS A O 1
ATOM 654 N N . LYS A 1 84 ? 28.870 15.899 -28.765 1.00 54.84 84 LYS A N 1
ATOM 655 C CA . LYS A 1 84 ? 28.023 15.922 -27.574 1.00 54.84 84 LYS A CA 1
ATOM 656 C C . LYS A 1 84 ? 28.032 14.491 -27.049 1.00 54.84 84 LYS A C 1
ATOM 658 O O . LYS A 1 84 ? 27.697 13.565 -27.788 1.00 54.84 84 LYS A O 1
ATOM 663 N N . LYS A 1 85 ? 28.497 14.299 -25.806 1.00 53.31 85 LYS A N 1
ATOM 664 C CA . LYS A 1 85 ? 28.259 13.060 -25.050 1.00 53.31 85 LYS A CA 1
ATOM 665 C C . LYS A 1 85 ? 26.795 12.690 -25.289 1.00 53.31 85 LYS A C 1
ATOM 667 O O . LYS A 1 85 ? 25.935 13.528 -25.027 1.00 53.31 85 LYS A O 1
ATOM 672 N N . LYS A 1 86 ? 26.528 11.494 -25.832 1.00 48.16 86 LYS A N 1
ATOM 673 C CA . LYS A 1 86 ? 25.157 10.972 -25.892 1.00 48.16 86 LYS A CA 1
ATOM 674 C C . LYS A 1 86 ? 24.564 11.156 -24.489 1.00 48.16 86 LYS A C 1
ATOM 676 O O . LYS A 1 86 ? 25.246 10.758 -23.538 1.00 48.16 86 LYS A O 1
ATOM 681 N N . PRO A 1 87 ? 23.406 11.817 -24.334 1.00 47.78 87 PRO A N 1
ATOM 682 C CA . PRO A 1 87 ? 22.810 11.984 -23.020 1.00 47.78 87 PRO A CA 1
ATOM 683 C C . PRO A 1 87 ? 22.667 10.595 -22.401 1.00 47.78 87 PRO A C 1
ATOM 685 O O . PRO A 1 87 ? 22.103 9.686 -23.012 1.00 47.78 87 PRO A O 1
ATOM 688 N N . ALA A 1 88 ? 23.237 10.427 -21.209 1.00 49.47 88 ALA A N 1
ATOM 689 C CA . ALA A 1 88 ? 23.259 9.167 -20.470 1.00 49.47 88 ALA A CA 1
ATOM 690 C C . ALA A 1 88 ? 21.846 8.636 -20.135 1.00 49.47 88 ALA A C 1
ATOM 692 O O . ALA A 1 88 ? 21.711 7.498 -19.698 1.00 49.47 88 ALA A O 1
ATOM 693 N N . GLY A 1 89 ? 20.799 9.425 -20.399 1.00 50.53 89 GLY A N 1
ATOM 694 C CA . GLY A 1 89 ? 19.407 9.176 -20.025 1.00 50.53 89 GLY A CA 1
ATOM 695 C C . GLY A 1 89 ? 18.651 8.085 -20.792 1.00 50.53 89 GLY A C 1
ATOM 696 O O . GLY A 1 89 ? 17.443 7.998 -20.626 1.00 50.53 89 GLY A O 1
ATOM 697 N N . HIS A 1 90 ? 19.322 7.260 -21.603 1.00 61.94 90 HIS A N 1
ATOM 698 C CA . HIS A 1 90 ? 18.687 6.194 -22.407 1.00 61.94 90 HIS A CA 1
ATOM 699 C C . HIS A 1 90 ? 19.144 4.787 -22.019 1.00 61.94 90 HIS A C 1
ATOM 701 O O . HIS A 1 90 ? 18.719 3.795 -22.609 1.00 61.94 90 HIS A O 1
ATOM 707 N N . ASN A 1 91 ? 20.062 4.678 -21.058 1.00 76.38 91 ASN A N 1
ATOM 708 C CA . ASN A 1 91 ? 20.524 3.380 -20.610 1.00 76.38 91 ASN A CA 1
ATOM 709 C C . ASN A 1 91 ? 19.524 2.810 -19.601 1.00 76.38 91 ASN A C 1
ATOM 711 O O . ASN A 1 91 ? 19.452 3.284 -18.472 1.00 76.38 91 ASN A O 1
ATOM 715 N N . VAL A 1 92 ? 18.773 1.784 -20.003 1.00 85.75 92 VAL A N 1
ATOM 716 C CA . VAL A 1 92 ? 17.822 1.087 -19.121 1.00 85.75 92 VAL A CA 1
ATOM 717 C C . VAL A 1 92 ? 18.527 0.050 -18.232 1.00 85.75 92 VAL A C 1
ATOM 719 O O . VAL A 1 92 ? 17.954 -0.424 -17.259 1.00 85.75 92 VAL A O 1
ATOM 722 N N . ALA A 1 93 ? 19.797 -0.283 -18.498 1.00 88.06 93 ALA A N 1
ATOM 723 C CA . ALA A 1 93 ? 20.523 -1.300 -17.733 1.00 88.06 93 ALA A CA 1
ATOM 724 C C . ALA A 1 93 ? 20.681 -0.982 -16.227 1.00 88.06 93 ALA A C 1
ATOM 726 O O . ALA A 1 93 ? 20.514 -1.903 -15.426 1.00 88.06 93 ALA A O 1
ATOM 727 N N . PRO A 1 94 ? 20.956 0.268 -15.791 1.00 88.50 94 PRO A N 1
ATOM 728 C CA . PRO A 1 94 ? 20.985 0.619 -14.371 1.00 88.50 94 PRO A CA 1
ATOM 729 C C . PRO A 1 94 ? 19.629 0.413 -13.695 1.00 88.50 94 PRO A C 1
ATOM 731 O O . PRO A 1 94 ? 19.587 -0.117 -12.588 1.00 88.50 94 PRO A O 1
ATOM 734 N N . LEU A 1 95 ? 18.534 0.765 -14.380 1.00 88.00 95 LEU A N 1
ATOM 735 C CA . LEU A 1 95 ? 17.178 0.511 -13.899 1.00 88.00 95 LEU A CA 1
ATOM 736 C C . LEU A 1 95 ? 16.918 -0.993 -13.780 1.00 88.00 95 LEU A C 1
ATOM 738 O O . LEU A 1 95 ? 16.510 -1.451 -12.721 1.00 88.00 95 LEU A O 1
ATOM 742 N N . ALA A 1 96 ? 17.176 -1.760 -14.841 1.00 91.44 96 ALA A N 1
ATOM 743 C CA . ALA A 1 96 ? 16.951 -3.204 -14.859 1.00 91.44 96 ALA A CA 1
ATOM 744 C C . ALA A 1 96 ? 17.751 -3.910 -13.753 1.00 91.44 96 ALA A C 1
ATOM 746 O O . ALA A 1 96 ? 17.205 -4.723 -13.019 1.00 91.44 96 ALA A O 1
ATOM 747 N N . SER A 1 97 ? 19.021 -3.537 -13.568 1.00 91.81 97 SER A N 1
ATOM 748 C CA . SER A 1 97 ? 19.869 -4.056 -12.489 1.00 91.81 97 SER A CA 1
ATOM 749 C C . SER A 1 97 ? 19.322 -3.698 -11.103 1.00 91.81 97 SER A C 1
ATOM 751 O O . SER A 1 97 ? 19.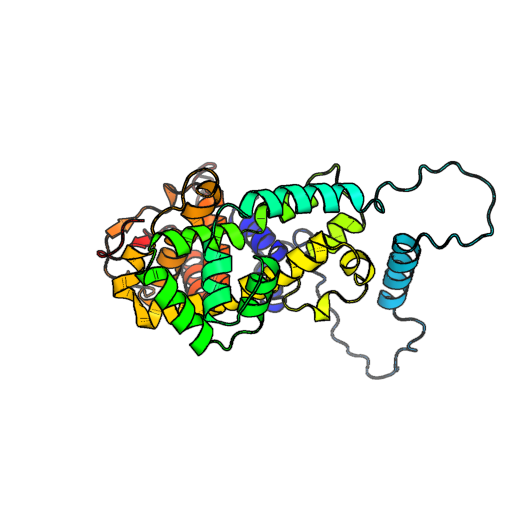235 -4.558 -10.223 1.00 91.81 97 SER A O 1
ATOM 753 N N . HIS A 1 98 ? 18.901 -2.444 -10.911 1.00 92.44 98 HIS A N 1
ATOM 754 C CA . HIS A 1 98 ? 18.326 -1.990 -9.649 1.00 92.44 98 HIS A CA 1
ATOM 755 C C . HIS A 1 98 ? 17.015 -2.718 -9.324 1.00 92.44 98 HIS A C 1
ATOM 757 O O . HIS A 1 98 ? 16.892 -3.287 -8.239 1.00 92.44 98 HIS A O 1
ATOM 763 N N . LEU A 1 99 ? 16.073 -2.761 -10.271 1.00 93.31 99 LEU A N 1
ATOM 764 C CA . LEU A 1 99 ? 14.809 -3.479 -10.124 1.00 93.31 99 LEU A CA 1
ATOM 765 C C . LEU A 1 99 ? 15.043 -4.974 -9.911 1.00 93.31 99 LEU A C 1
ATOM 767 O O . LEU A 1 99 ? 14.455 -5.550 -9.006 1.00 93.31 99 LEU A O 1
ATOM 771 N N . GLY A 1 100 ? 15.934 -5.599 -10.680 1.00 93.69 100 GLY A N 1
ATOM 772 C CA . GLY A 1 100 ? 16.270 -7.014 -10.537 1.00 93.69 100 GLY A CA 1
ATOM 773 C C . GLY A 1 100 ? 16.789 -7.343 -9.138 1.00 93.69 100 GLY A C 1
ATOM 774 O O . GLY A 1 100 ? 16.275 -8.256 -8.493 1.00 93.69 100 GLY A O 1
ATOM 775 N N . SER A 1 101 ? 17.745 -6.561 -8.628 1.00 93.56 101 SER A N 1
ATOM 776 C CA . SER A 1 101 ? 18.253 -6.697 -7.256 1.00 93.56 101 SER A CA 1
ATOM 777 C C . SER A 1 101 ? 17.143 -6.512 -6.218 1.00 93.56 101 SER A C 1
ATOM 779 O O . SER A 1 101 ? 16.986 -7.324 -5.304 1.00 93.56 101 SER A O 1
ATOM 781 N N . HIS A 1 102 ? 16.323 -5.475 -6.397 1.00 91.44 102 HIS A N 1
ATOM 782 C CA . HIS A 1 102 ? 15.256 -5.151 -5.466 1.00 91.44 102 HIS A CA 1
ATOM 783 C C . HIS A 1 102 ? 14.166 -6.232 -5.403 1.00 91.44 102 HIS A C 1
ATOM 785 O O . HIS A 1 102 ? 13.766 -6.639 -4.312 1.00 91.44 102 HIS A O 1
ATOM 791 N N . LEU A 1 103 ? 13.721 -6.725 -6.559 1.00 93.19 103 LEU A N 1
ATOM 792 C CA . LEU A 1 103 ? 12.703 -7.766 -6.683 1.00 93.19 103 LEU A CA 1
ATOM 793 C C . LEU A 1 103 ? 13.223 -9.120 -6.187 1.00 93.19 103 LEU A C 1
ATOM 795 O O . LEU A 1 103 ? 12.518 -9.810 -5.456 1.00 93.19 103 LEU A O 1
ATOM 799 N N . THR A 1 104 ? 14.476 -9.467 -6.496 1.00 92.81 104 THR A N 1
ATOM 800 C CA . THR A 1 104 ? 15.102 -10.710 -6.008 1.00 92.81 104 THR A CA 1
ATOM 801 C C . THR A 1 104 ? 15.198 -10.724 -4.480 1.00 92.81 104 THR A C 1
ATOM 803 O O . THR A 1 104 ? 14.970 -11.752 -3.846 1.00 92.81 104 THR A O 1
ATOM 806 N N . GLY A 1 105 ? 15.457 -9.569 -3.857 1.00 91.12 105 GLY A N 1
ATOM 807 C CA . GLY A 1 105 ? 15.474 -9.432 -2.398 1.00 91.12 105 GLY A CA 1
ATOM 808 C C . GLY A 1 105 ? 14.134 -9.734 -1.710 1.00 91.12 105 GLY A C 1
ATOM 809 O O . GLY A 1 105 ? 14.114 -9.938 -0.496 1.00 91.12 105 GLY A O 1
ATOM 810 N N . ARG A 1 106 ? 13.024 -9.782 -2.460 1.00 92.81 106 ARG A N 1
ATOM 811 C CA . ARG A 1 106 ? 11.678 -10.090 -1.950 1.00 92.81 106 ARG A CA 1
ATOM 812 C C . ARG A 1 106 ? 11.314 -11.569 -2.052 1.00 92.81 106 ARG A C 1
ATOM 814 O O . ARG A 1 106 ? 10.482 -12.037 -1.280 1.00 92.81 106 ARG A O 1
ATOM 821 N N . GLU A 1 107 ? 11.965 -12.319 -2.938 1.00 90.25 107 GLU A N 1
ATOM 822 C CA . GLU A 1 107 ? 11.679 -13.741 -3.181 1.00 90.25 107 GLU A CA 1
ATOM 823 C C . GLU A 1 107 ? 11.698 -14.639 -1.931 1.00 90.25 107 GLU A C 1
ATOM 825 O O . GLU A 1 107 ? 10.888 -15.566 -1.876 1.00 90.25 107 GLU A O 1
ATOM 830 N N . PRO A 1 108 ? 12.521 -14.380 -0.893 1.00 91.50 108 PRO A N 1
ATOM 831 C CA . PRO A 1 108 ? 12.476 -15.169 0.337 1.00 91.50 108 PRO A CA 1
ATOM 832 C C . PRO A 1 108 ? 11.158 -15.086 1.128 1.00 91.50 108 PRO A C 1
ATOM 834 O O . PRO A 1 108 ? 10.969 -15.882 2.047 1.00 91.50 108 PRO A O 1
ATOM 837 N N . PHE A 1 109 ? 10.261 -14.137 0.829 1.00 90.88 109 PHE A N 1
ATOM 838 C CA . PHE A 1 109 ? 9.010 -13.926 1.566 1.00 90.88 109 PHE A CA 1
ATOM 839 C C . PHE A 1 109 ? 7.822 -14.573 0.834 1.00 90.88 109 PHE A C 1
ATOM 841 O O . PHE A 1 109 ? 7.371 -14.048 -0.187 1.00 90.88 109 PHE A O 1
ATOM 848 N N . PRO A 1 110 ? 7.251 -15.686 1.332 1.00 95.25 110 PRO A N 1
ATOM 849 C CA . PRO A 1 110 ? 6.325 -16.492 0.540 1.00 95.25 110 PRO A CA 1
ATOM 850 C C . PRO A 1 110 ? 4.897 -15.930 0.465 1.00 95.25 110 PRO A C 1
ATOM 852 O O . PRO A 1 110 ? 4.072 -16.490 -0.248 1.00 95.25 110 PRO A O 1
ATOM 855 N N . ALA A 1 111 ? 4.560 -14.839 1.170 1.00 97.12 111 ALA A N 1
ATOM 856 C CA . ALA A 1 111 ? 3.174 -14.351 1.261 1.00 97.12 111 ALA A CA 1
ATOM 857 C C . ALA A 1 111 ? 2.514 -14.004 -0.068 1.00 97.12 111 ALA A C 1
ATOM 859 O O . ALA A 1 111 ? 1.353 -14.360 -0.264 1.00 97.12 111 ALA A O 1
ATOM 860 N N . LEU A 1 112 ? 3.245 -13.377 -0.991 1.00 98.06 112 LEU A N 1
ATOM 861 C CA . LEU A 1 112 ? 2.701 -13.092 -2.314 1.00 98.06 112 LEU A CA 1
ATOM 862 C C . LEU A 1 112 ? 2.392 -14.387 -3.073 1.00 98.06 112 LEU A C 1
ATOM 864 O O . LEU A 1 112 ? 1.303 -14.523 -3.621 1.00 98.06 112 LEU A O 1
ATOM 868 N N . HIS A 1 113 ? 3.315 -15.355 -3.062 1.00 97.75 113 HIS A N 1
ATOM 869 C CA . HIS A 1 113 ? 3.120 -16.637 -3.743 1.00 97.75 113 HIS A CA 1
ATOM 870 C C . HIS A 1 113 ? 1.982 -17.449 -3.124 1.00 97.75 113 HIS A C 1
ATOM 872 O O . HIS A 1 113 ? 1.127 -17.933 -3.855 1.00 97.75 113 HIS A O 1
ATOM 878 N N . GLU A 1 114 ? 1.904 -17.533 -1.795 1.00 98.00 114 GLU A N 1
ATOM 879 C CA . GLU A 1 114 ? 0.808 -18.208 -1.087 1.00 98.00 114 GLU A CA 1
ATOM 880 C C . GLU A 1 114 ? -0.560 -17.583 -1.385 1.00 98.00 114 GLU A C 1
ATOM 882 O O . GLU A 1 114 ? -1.537 -18.310 -1.575 1.00 98.00 114 GLU A O 1
ATOM 887 N N . LEU A 1 115 ? -0.637 -16.248 -1.437 1.00 98.56 115 LEU A N 1
ATOM 888 C CA . LEU A 1 115 ? -1.859 -15.539 -1.807 1.00 98.56 115 LEU A CA 1
ATOM 889 C C . LEU A 1 115 ? -2.243 -15.838 -3.259 1.00 98.56 115 LEU A C 1
ATOM 891 O O . LEU A 1 115 ? -3.377 -16.233 -3.520 1.00 98.56 115 LEU A O 1
ATOM 895 N N . GLY A 1 116 ? -1.289 -15.726 -4.186 1.00 98.31 116 GLY A N 1
ATOM 896 C CA . GLY A 1 116 ? -1.507 -16.031 -5.598 1.00 98.31 116 GLY A CA 1
ATOM 897 C C . GLY A 1 116 ? -1.970 -17.468 -5.831 1.00 98.31 116 GLY A C 1
ATOM 898 O O . GLY A 1 116 ? -2.952 -17.670 -6.532 1.00 98.31 116 GLY A O 1
ATOM 899 N N . GLN A 1 117 ? -1.346 -18.457 -5.182 1.00 98.31 117 GLN A N 1
ATOM 900 C CA . GLN A 1 117 ? -1.712 -19.878 -5.299 1.00 98.31 117 GLN A CA 1
ATOM 901 C C . GLN A 1 117 ? -3.152 -20.178 -4.881 1.00 98.31 117 GLN A C 1
ATOM 903 O O . GLN A 1 117 ? -3.766 -21.105 -5.407 1.00 98.31 117 GLN A O 1
ATOM 908 N N . ARG A 1 118 ? -3.697 -19.416 -3.926 1.00 98.25 118 ARG A N 1
ATOM 909 C CA . ARG A 1 118 ? -5.097 -19.560 -3.501 1.00 98.25 118 ARG A CA 1
ATOM 910 C C . ARG A 1 118 ? -6.088 -19.016 -4.524 1.00 98.25 118 ARG A C 1
ATOM 912 O O . ARG A 1 118 ? -7.236 -19.440 -4.504 1.00 98.25 118 ARG A O 1
ATOM 919 N N . LEU A 1 119 ? -5.648 -18.101 -5.383 1.00 98.44 119 LEU A N 1
ATOM 920 C CA . LEU A 1 119 ? -6.462 -17.482 -6.426 1.00 98.44 119 LEU A CA 1
ATOM 921 C C . LEU A 1 119 ? -6.336 -18.247 -7.744 1.00 98.44 119 LEU A C 1
ATOM 923 O O . LEU A 1 119 ? -7.326 -18.551 -8.402 1.00 98.44 119 LEU A O 1
ATOM 927 N N . THR A 1 120 ? -5.112 -18.568 -8.156 1.00 98.06 120 THR A N 1
ATOM 928 C CA . THR A 1 120 ? -4.822 -19.289 -9.398 1.00 98.06 120 THR A CA 1
ATOM 929 C C . THR A 1 120 ? -3.480 -20.019 -9.278 1.00 98.06 120 THR A C 1
ATOM 931 O O . THR A 1 120 ? -2.506 -19.427 -8.801 1.00 98.06 120 THR A O 1
ATOM 934 N N . PRO A 1 121 ? -3.369 -21.280 -9.746 1.00 98.06 121 PRO A N 1
ATOM 935 C CA . PRO A 1 121 ? -2.094 -21.989 -9.761 1.00 98.06 121 PRO A CA 1
ATOM 936 C C . PRO A 1 121 ? -1.002 -21.188 -10.483 1.00 98.06 121 PRO A C 1
ATOM 938 O O . PRO A 1 121 ? -1.144 -20.840 -11.656 1.00 98.06 121 PRO A O 1
ATOM 941 N N . CYS A 1 122 ? 0.102 -20.901 -9.795 1.00 97.31 122 CYS A N 1
ATOM 942 C CA . CYS A 1 122 ? 1.205 -20.100 -10.333 1.00 97.31 122 CYS A CA 1
ATOM 943 C C . CYS A 1 122 ? 2.572 -20.698 -9.975 1.00 97.31 122 CYS A C 1
ATOM 945 O O . CYS A 1 122 ? 2.789 -21.198 -8.877 1.00 97.31 122 CYS A O 1
ATOM 947 N N . ALA A 1 123 ? 3.525 -20.671 -10.905 1.00 96.12 123 ALA A N 1
ATOM 948 C CA . ALA A 1 123 ? 4.837 -21.282 -10.675 1.00 96.12 123 ALA A CA 1
ATOM 949 C C . ALA A 1 123 ? 5.746 -20.426 -9.777 1.00 96.12 123 ALA A C 1
ATOM 951 O O . ALA A 1 123 ? 6.556 -20.963 -9.028 1.00 96.12 123 ALA A O 1
ATOM 952 N N . ASP A 1 124 ? 5.604 -19.103 -9.852 1.00 95.88 124 ASP A N 1
ATOM 953 C CA . ASP A 1 124 ? 6.489 -18.133 -9.219 1.00 95.88 124 ASP A CA 1
ATOM 954 C C . ASP A 1 124 ? 5.720 -16.910 -8.687 1.00 95.88 124 ASP A C 1
ATOM 956 O O . ASP A 1 124 ? 4.502 -16.773 -8.854 1.00 95.88 124 ASP A O 1
ATOM 960 N N . TRP A 1 125 ? 6.447 -15.992 -8.047 1.00 96.25 125 TRP A N 1
ATOM 961 C CA . TRP A 1 125 ? 5.875 -14.761 -7.504 1.00 96.25 125 TRP A CA 1
ATOM 962 C C . TRP A 1 125 ? 5.325 -13.827 -8.593 1.00 96.25 125 TRP A C 1
ATOM 964 O O . TRP A 1 125 ? 4.392 -13.072 -8.328 1.00 96.25 125 TRP A O 1
ATOM 974 N N . ARG A 1 126 ? 5.851 -13.884 -9.827 1.00 96.19 126 ARG A N 1
ATOM 975 C CA . ARG A 1 126 ? 5.353 -13.074 -10.953 1.00 96.19 126 ARG A CA 1
ATOM 976 C C . ARG A 1 126 ? 3.958 -13.533 -11.366 1.00 96.19 126 ARG A C 1
ATOM 978 O O . ARG A 1 126 ? 3.061 -12.714 -11.546 1.00 96.19 126 ARG A O 1
ATOM 985 N N . GLY A 1 127 ? 3.759 -14.846 -11.482 1.00 97.44 127 GLY A N 1
ATOM 986 C CA . GLY A 1 127 ? 2.438 -15.436 -11.685 1.00 97.44 127 GLY A CA 1
ATOM 987 C C . GLY A 1 127 ? 1.479 -15.097 -10.546 1.00 97.44 127 GLY A C 1
ATOM 988 O O . GLY A 1 127 ? 0.326 -14.768 -10.806 1.00 97.44 127 GLY A O 1
ATOM 989 N N . ALA A 1 128 ? 1.970 -15.094 -9.305 1.00 98.12 128 ALA A N 1
ATOM 990 C CA . ALA A 1 128 ? 1.175 -14.707 -8.147 1.00 98.12 128 ALA A CA 1
ATOM 991 C C . ALA A 1 128 ? 0.753 -13.228 -8.166 1.00 98.12 128 ALA A C 1
ATOM 993 O O . ALA A 1 128 ? -0.409 -12.935 -7.901 1.00 98.12 128 ALA A O 1
ATOM 994 N N . ALA A 1 129 ? 1.648 -12.304 -8.535 1.00 97.50 129 ALA A N 1
ATOM 995 C CA . ALA A 1 129 ? 1.315 -10.887 -8.694 1.00 97.50 129 ALA A CA 1
ATOM 996 C C . ALA A 1 129 ? 0.192 -10.693 -9.725 1.00 97.50 129 ALA A C 1
ATOM 998 O O . ALA A 1 129 ? -0.801 -10.030 -9.438 1.00 97.50 129 ALA A O 1
ATOM 999 N N . ARG A 1 130 ? 0.286 -11.353 -10.888 1.00 97.06 130 ARG A N 1
ATOM 1000 C CA . ARG A 1 130 ? -0.785 -11.316 -11.899 1.00 97.06 130 ARG A CA 1
ATOM 1001 C C . ARG A 1 130 ? -2.098 -11.912 -11.397 1.00 97.06 130 ARG A C 1
ATOM 1003 O O . ARG A 1 130 ? -3.148 -11.345 -11.677 1.00 97.06 130 ARG A O 1
ATOM 1010 N N . ALA A 1 131 ? -2.048 -13.014 -10.646 1.00 98.25 131 ALA A N 1
ATOM 1011 C CA . ALA A 1 131 ? -3.242 -13.618 -10.055 1.00 98.25 131 ALA A CA 1
ATOM 1012 C C . ALA A 1 131 ? -3.929 -12.668 -9.061 1.00 98.25 131 ALA A C 1
ATOM 1014 O O . ALA A 1 131 ? -5.143 -12.522 -9.105 1.00 98.25 131 ALA A O 1
ATOM 1015 N N . VAL A 1 132 ? -3.159 -11.972 -8.216 1.00 98.25 132 VAL A N 1
ATOM 1016 C CA . VAL A 1 132 ? -3.688 -10.954 -7.290 1.00 98.25 132 VAL A CA 1
ATOM 1017 C C . VAL A 1 132 ? -4.278 -9.765 -8.046 1.00 98.25 132 VAL A C 1
ATOM 1019 O O . VAL A 1 132 ? -5.359 -9.303 -7.702 1.00 98.25 132 VAL A O 1
ATOM 1022 N N . ALA A 1 133 ? -3.592 -9.282 -9.083 1.00 96.69 133 ALA A N 1
ATOM 1023 C CA . ALA A 1 133 ? -4.050 -8.150 -9.886 1.00 96.69 133 ALA A CA 1
ATOM 1024 C C . ALA A 1 133 ? -5.363 -8.429 -10.640 1.00 96.69 133 ALA A C 1
ATOM 1026 O O . ALA A 1 133 ? -6.139 -7.506 -10.866 1.00 96.69 133 ALA A O 1
ATOM 1027 N N . ALA A 1 134 ? -5.591 -9.681 -11.047 1.00 97.06 134 ALA A N 1
ATOM 1028 C CA . ALA A 1 134 ? -6.761 -10.101 -11.816 1.00 97.06 134 ALA A CA 1
ATOM 1029 C C . ALA A 1 134 ? -7.903 -10.674 -10.958 1.00 97.06 134 ALA A C 1
ATOM 1031 O O . ALA A 1 134 ? -8.928 -11.069 -11.511 1.00 97.06 134 ALA A O 1
ATOM 1032 N N . ALA A 1 135 ? -7.723 -10.778 -9.640 1.00 98.19 135 ALA A N 1
ATOM 1033 C CA . ALA A 1 135 ? -8.716 -11.375 -8.760 1.00 98.19 135 ALA A CA 1
ATOM 1034 C C . ALA A 1 135 ? -9.933 -10.465 -8.566 1.00 98.19 135 ALA A C 1
ATOM 1036 O O . ALA A 1 135 ? -9.801 -9.252 -8.393 1.00 98.19 135 ALA A O 1
ATOM 1037 N N . GLU A 1 136 ? -11.115 -11.077 -8.514 1.00 97.38 136 GLU A N 1
ATOM 1038 C CA . GLU A 1 136 ? -12.325 -10.381 -8.091 1.00 97.38 136 GLU A CA 1
ATOM 1039 C C . GLU A 1 136 ? -12.204 -9.949 -6.617 1.00 97.38 136 GLU A C 1
ATOM 1041 O O . GLU A 1 136 ? -11.619 -10.683 -5.810 1.00 97.38 136 GLU A O 1
ATOM 1046 N N . PRO A 1 137 ? -12.756 -8.785 -6.220 1.00 96.12 137 PRO A N 1
ATOM 1047 C CA . PRO A 1 137 ? -12.538 -8.231 -4.882 1.00 96.12 137 PRO A CA 1
ATOM 1048 C C . PRO A 1 137 ? -12.915 -9.169 -3.727 1.00 96.12 137 PRO A C 1
ATOM 1050 O O . PRO A 1 137 ? -12.183 -9.255 -2.739 1.00 96.12 137 PRO A O 1
ATOM 1053 N N . ASP A 1 138 ? -14.036 -9.887 -3.841 1.00 96.31 138 ASP A N 1
ATOM 1054 C CA . ASP A 1 138 ? -14.495 -10.804 -2.791 1.00 96.31 138 ASP A CA 1
ATOM 1055 C C . ASP A 1 138 ? -13.638 -12.079 -2.714 1.00 96.31 138 ASP A C 1
ATOM 1057 O O . ASP A 1 138 ? -13.332 -12.542 -1.611 1.00 96.31 138 ASP A O 1
ATOM 1061 N N . ASP A 1 139 ? -13.183 -12.606 -3.856 1.00 98.00 139 ASP A N 1
ATOM 1062 C CA . ASP A 1 139 ? -12.269 -13.754 -3.903 1.00 98.00 139 ASP A CA 1
ATOM 1063 C C . ASP A 1 139 ? -10.896 -13.384 -3.329 1.00 98.00 139 ASP A C 1
ATOM 1065 O O . ASP A 1 139 ? -10.320 -14.140 -2.539 1.00 98.00 139 ASP A O 1
ATOM 1069 N N . LEU A 1 140 ? -10.394 -12.190 -3.667 1.00 98.19 140 LEU A N 1
ATOM 1070 C CA . LEU A 1 140 ? -9.153 -11.654 -3.117 1.00 98.19 140 LEU A CA 1
ATOM 1071 C C . LEU A 1 140 ? -9.242 -11.471 -1.602 1.00 98.19 140 LEU A C 1
ATOM 1073 O O . LEU A 1 140 ? -8.320 -11.876 -0.891 1.00 98.19 140 LEU A O 1
ATOM 1077 N N . GLU A 1 141 ? -10.335 -10.902 -1.084 1.00 97.31 141 GLU A N 1
ATOM 1078 C CA . GLU A 1 141 ? -10.507 -10.755 0.363 1.00 97.31 141 GLU A CA 1
ATOM 1079 C C . GLU A 1 141 ? -10.573 -12.121 1.058 1.00 97.31 141 GLU A C 1
ATOM 1081 O O . GLU A 1 141 ? -9.889 -12.331 2.063 1.00 97.31 141 GLU A O 1
ATOM 1086 N N . ALA A 1 142 ? -11.344 -13.073 0.523 1.00 97.75 142 ALA A N 1
ATOM 1087 C CA . ALA A 1 142 ? -11.452 -14.413 1.091 1.00 97.75 142 ALA A CA 1
ATOM 1088 C C . ALA A 1 142 ? -10.093 -15.136 1.109 1.00 97.75 142 ALA A C 1
ATOM 1090 O O . ALA A 1 142 ? -9.703 -15.717 2.131 1.00 97.75 142 ALA A O 1
ATOM 1091 N N . ALA A 1 143 ? -9.338 -15.057 0.008 1.00 98.50 143 ALA A N 1
ATOM 1092 C CA . ALA A 1 143 ? -7.992 -15.607 -0.092 1.00 98.50 143 ALA A CA 1
ATOM 1093 C C . ALA A 1 143 ? -7.030 -14.928 0.893 1.00 98.50 143 ALA A C 1
ATOM 1095 O O . ALA A 1 143 ? -6.302 -15.624 1.606 1.00 98.50 143 ALA A O 1
ATOM 1096 N N . LEU A 1 144 ? -7.067 -13.595 0.994 1.00 98.38 144 LEU A N 1
ATOM 1097 C CA . LEU A 1 144 ? -6.254 -12.826 1.933 1.00 98.38 144 LEU A CA 1
ATOM 1098 C C . LEU A 1 144 ? -6.551 -13.239 3.376 1.00 98.38 144 LEU A C 1
ATOM 1100 O O . LEU A 1 144 ? -5.631 -13.611 4.100 1.00 98.38 144 LEU A O 1
ATOM 1104 N N . VAL A 1 145 ? -7.820 -13.277 3.787 1.00 98.19 145 VAL A N 1
ATOM 1105 C CA . VAL A 1 145 ? -8.226 -13.729 5.128 1.00 98.19 145 VAL A CA 1
ATOM 1106 C C . VAL A 1 145 ? -7.732 -15.149 5.408 1.00 98.19 145 VAL A C 1
ATOM 1108 O O . VAL A 1 145 ? -7.245 -15.430 6.505 1.00 98.19 145 VAL A O 1
ATOM 1111 N N . ALA A 1 146 ? -7.813 -16.054 4.431 1.00 98.31 146 ALA A N 1
ATOM 1112 C CA . ALA A 1 146 ? -7.314 -17.415 4.587 1.00 98.31 146 ALA A CA 1
ATOM 1113 C C . ALA A 1 146 ? -5.789 -17.462 4.798 1.00 98.31 146 ALA A C 1
ATOM 1115 O O . ALA A 1 146 ? -5.323 -18.202 5.668 1.00 98.31 146 ALA A O 1
ATOM 1116 N N . VAL A 1 147 ? -5.014 -16.660 4.057 1.00 98.25 147 VAL A N 1
ATOM 1117 C CA . VAL A 1 147 ? -3.561 -16.519 4.270 1.00 98.25 147 VAL A CA 1
ATOM 1118 C C . VAL A 1 147 ? -3.268 -15.935 5.651 1.00 98.25 147 VAL A C 1
ATOM 1120 O O . VAL A 1 147 ? -2.454 -16.494 6.381 1.00 98.25 147 VAL A O 1
ATOM 1123 N N . LEU A 1 148 ? -3.952 -14.861 6.048 1.00 97.62 148 LEU A N 1
ATOM 1124 C CA . LEU A 1 148 ? -3.708 -14.174 7.319 1.00 97.62 148 LEU A CA 1
ATOM 1125 C C . LEU A 1 148 ? -4.048 -15.038 8.539 1.00 97.62 148 LEU A C 1
ATOM 1127 O O . LEU A 1 148 ? -3.321 -15.017 9.533 1.00 97.62 148 LEU A O 1
ATOM 1131 N N . ASN A 1 149 ? -5.106 -15.849 8.457 1.00 97.19 149 ASN A N 1
ATOM 1132 C CA . ASN A 1 149 ? -5.435 -16.825 9.499 1.00 97.19 149 ASN A CA 1
ATOM 1133 C C . ASN A 1 149 ? -4.382 -17.936 9.607 1.00 97.19 149 ASN A C 1
ATOM 1135 O O . ASN A 1 149 ? -4.073 -18.375 10.712 1.00 97.19 149 ASN A O 1
ATOM 1139 N N . ALA A 1 150 ? -3.836 -18.398 8.479 1.00 97.44 150 ALA A N 1
ATOM 1140 C CA . ALA A 1 150 ? -2.791 -19.420 8.477 1.00 97.44 150 ALA A CA 1
ATOM 1141 C C . ALA A 1 150 ? -1.438 -18.863 8.947 1.00 97.44 150 ALA A C 1
ATOM 1143 O O . ALA A 1 150 ? -0.670 -19.561 9.611 1.00 97.44 150 ALA A O 1
ATOM 1144 N N . ARG A 1 151 ? -1.142 -17.604 8.608 1.00 96.06 151 ARG A N 1
ATOM 1145 C CA . ARG A 1 151 ? 0.142 -16.960 8.870 1.00 96.06 151 ARG A CA 1
ATOM 1146 C C . ARG A 1 151 ? -0.041 -15.469 9.167 1.00 96.06 151 ARG A C 1
ATOM 1148 O O . ARG A 1 151 ? 0.001 -14.649 8.252 1.00 96.06 151 ARG A O 1
ATOM 1155 N N . PRO A 1 152 ? -0.133 -15.083 10.450 1.00 94.00 152 PRO A N 1
ATOM 1156 C CA . PRO A 1 152 ? -0.382 -13.693 10.836 1.00 94.00 152 PRO A CA 1
ATOM 1157 C C . PRO A 1 152 ? 0.639 -12.674 10.309 1.00 94.00 152 PRO A C 1
ATOM 1159 O O . PRO A 1 152 ? 0.284 -11.536 10.035 1.00 94.00 152 PRO A O 1
ATOM 1162 N N . ARG A 1 153 ? 1.901 -13.080 10.105 1.00 94.69 153 ARG A N 1
ATOM 1163 C CA . ARG A 1 153 ? 2.963 -12.219 9.539 1.00 94.69 153 ARG A CA 1
ATOM 1164 C C . ARG A 1 153 ? 2.807 -11.926 8.046 1.00 94.69 153 ARG A C 1
ATOM 1166 O O . ARG A 1 153 ? 3.488 -11.042 7.532 1.00 94.69 153 ARG A O 1
ATOM 1173 N N . ALA A 1 154 ? 1.936 -12.650 7.343 1.00 96.62 154 ALA A N 1
ATOM 1174 C CA . ALA A 1 154 ? 1.793 -12.516 5.900 1.00 96.62 154 ALA A CA 1
ATOM 1175 C C . ALA A 1 154 ? 1.334 -11.113 5.480 1.00 96.62 154 ALA A C 1
ATOM 1177 O O . ALA A 1 154 ? 1.726 -10.660 4.412 1.00 96.62 154 ALA A O 1
ATOM 1178 N N . LEU A 1 155 ? 0.588 -10.387 6.325 1.00 96.19 155 LEU A N 1
ATOM 1179 C CA . LEU A 1 155 ? 0.198 -9.008 6.025 1.00 96.19 155 LEU A CA 1
ATOM 1180 C C . LEU A 1 155 ? 1.419 -8.089 5.875 1.00 96.19 155 LEU A C 1
ATOM 1182 O O . LEU A 1 155 ? 1.495 -7.311 4.928 1.00 96.19 155 LEU A O 1
ATOM 1186 N N . GLY A 1 156 ? 2.394 -8.207 6.780 1.00 94.69 156 GLY A N 1
ATOM 1187 C CA . GLY A 1 156 ? 3.634 -7.433 6.714 1.00 94.69 156 GLY A CA 1
ATOM 1188 C C . GLY A 1 156 ? 4.548 -7.839 5.574 1.00 94.69 156 GLY A C 1
ATOM 1189 O O . GLY A 1 156 ? 5.203 -6.990 4.978 1.00 94.69 156 GLY A O 1
ATOM 1190 N N . GLU A 1 157 ? 4.558 -9.119 5.221 1.00 95.81 157 GLU A N 1
ATOM 1191 C CA . GLU A 1 157 ? 5.300 -9.587 4.054 1.00 95.81 157 GLU A CA 1
ATOM 1192 C C . GLU A 1 157 ? 4.674 -9.102 2.743 1.00 95.81 157 GLU A C 1
ATOM 1194 O O . GLU A 1 157 ? 5.398 -8.661 1.855 1.00 95.81 157 GLU A O 1
ATOM 1199 N N . LEU A 1 158 ? 3.342 -9.131 2.623 1.00 96.81 158 LEU A N 1
ATOM 1200 C CA . LEU A 1 158 ? 2.625 -8.556 1.480 1.00 96.81 158 LEU A CA 1
ATOM 1201 C C . LEU A 1 158 ? 2.879 -7.050 1.383 1.00 96.81 158 LEU A C 1
ATOM 1203 O O . LEU A 1 158 ? 3.150 -6.544 0.300 1.00 96.81 158 LEU A O 1
ATOM 1207 N N . TRP A 1 159 ? 2.869 -6.341 2.513 1.00 95.38 159 TRP A N 1
ATOM 1208 C CA . TRP A 1 159 ? 3.212 -4.921 2.544 1.00 95.38 159 TRP A CA 1
ATOM 1209 C C . TRP A 1 159 ? 4.613 -4.652 1.999 1.00 95.38 159 TRP A C 1
ATOM 1211 O O . TRP A 1 159 ? 4.782 -3.787 1.147 1.00 95.38 159 TRP A O 1
ATOM 1221 N N . PHE A 1 160 ? 5.603 -5.437 2.425 1.00 94.25 160 PHE A N 1
ATOM 1222 C CA . PHE A 1 160 ? 6.963 -5.354 1.897 1.00 94.25 160 PHE A CA 1
ATOM 1223 C C . PHE A 1 160 ? 7.033 -5.678 0.394 1.00 94.25 160 PHE A C 1
ATOM 1225 O O . PHE A 1 160 ? 7.727 -4.995 -0.358 1.00 94.25 160 PHE A O 1
ATOM 1232 N N . TRP A 1 161 ? 6.269 -6.672 -0.073 1.00 95.25 161 TRP A N 1
ATOM 1233 C CA . TRP A 1 161 ? 6.142 -6.994 -1.499 1.00 95.25 161 TRP A CA 1
ATOM 1234 C C . TRP A 1 161 ? 5.548 -5.865 -2.336 1.00 95.25 161 TRP A C 1
ATOM 1236 O O . TRP A 1 161 ? 5.859 -5.773 -3.522 1.00 95.25 161 TRP A O 1
ATOM 1246 N N . PHE A 1 162 ? 4.707 -5.027 -1.739 1.00 94.38 162 PHE A N 1
ATOM 1247 C CA . PHE A 1 162 ? 4.034 -3.912 -2.398 1.00 94.38 162 PHE A CA 1
ATOM 1248 C C . PHE A 1 162 ? 4.627 -2.548 -2.041 1.00 94.38 162 PHE A C 1
ATOM 1250 O O . PHE A 1 162 ? 4.078 -1.515 -2.433 1.00 94.38 162 PHE A O 1
ATOM 1257 N N . ASP A 1 163 ? 5.752 -2.524 -1.329 1.00 91.12 163 ASP A N 1
ATOM 1258 C CA . ASP A 1 163 ? 6.503 -1.298 -1.127 1.00 91.12 163 ASP A CA 1
ATOM 1259 C C . ASP A 1 163 ? 7.051 -0.824 -2.480 1.00 91.12 163 ASP A C 1
ATOM 1261 O O . ASP A 1 163 ? 7.539 -1.614 -3.291 1.00 91.12 163 ASP A O 1
ATOM 1265 N N . VAL A 1 164 ? 6.925 0.462 -2.763 1.00 90.00 164 VAL A N 1
ATOM 1266 C CA . VAL A 1 164 ? 7.394 1.085 -4.010 1.00 90.00 164 VAL A CA 1
ATOM 1267 C C . VAL A 1 164 ? 8.381 2.209 -3.733 1.00 90.00 164 VAL A C 1
ATOM 1269 O O . VAL A 1 164 ? 8.976 2.735 -4.674 1.00 90.00 164 VAL A O 1
ATOM 1272 N N . GLU A 1 165 ? 8.589 2.563 -2.461 1.00 88.88 165 GLU A N 1
ATOM 1273 C CA . GLU A 1 165 ? 9.441 3.686 -2.085 1.00 88.88 165 GLU A CA 1
ATOM 1274 C C . GLU A 1 165 ? 10.887 3.503 -2.562 1.00 88.88 165 GLU A C 1
ATOM 1276 O O . GLU A 1 165 ? 11.417 4.452 -3.133 1.00 88.88 165 GLU A O 1
ATOM 1281 N N . PRO A 1 166 ? 11.506 2.304 -2.511 1.00 90.00 166 PRO A N 1
ATOM 1282 C CA . PRO A 1 166 ? 12.860 2.135 -3.041 1.00 90.00 166 PRO A CA 1
ATOM 1283 C C . PRO A 1 166 ? 12.983 2.446 -4.543 1.00 90.00 166 PRO A C 1
ATOM 1285 O O . PRO A 1 166 ? 14.042 2.874 -5.002 1.00 90.00 166 PRO A O 1
ATOM 1288 N N . VAL A 1 167 ? 11.902 2.273 -5.317 1.00 90.56 167 VAL A N 1
ATOM 1289 C CA . VAL A 1 167 ? 11.880 2.609 -6.750 1.00 90.56 167 VAL A CA 1
ATOM 1290 C C . VAL A 1 167 ? 11.724 4.119 -6.953 1.00 90.56 167 VAL A C 1
ATOM 1292 O O . VAL A 1 167 ? 12.376 4.685 -7.832 1.00 90.56 167 VAL A O 1
ATOM 1295 N N . PHE A 1 168 ? 10.914 4.788 -6.123 1.00 87.31 168 PHE A N 1
ATOM 1296 C CA . PHE A 1 168 ? 10.844 6.253 -6.095 1.00 87.31 168 PHE A CA 1
ATOM 1297 C C . PHE A 1 168 ? 12.187 6.867 -5.701 1.00 87.31 168 PHE A C 1
ATOM 1299 O O . PHE A 1 168 ? 12.682 7.737 -6.412 1.00 87.31 168 PHE A O 1
ATOM 1306 N N . GLU A 1 169 ? 12.813 6.366 -4.634 1.00 89.44 169 GLU A N 1
ATOM 1307 C CA . GLU A 1 169 ? 14.135 6.806 -4.197 1.00 89.44 169 GLU A CA 1
ATOM 1308 C C . GLU A 1 169 ? 15.152 6.674 -5.325 1.00 89.44 169 GLU A C 1
ATOM 1310 O O . GLU A 1 169 ? 15.932 7.591 -5.553 1.00 89.44 169 GLU A O 1
ATOM 1315 N N . TRP A 1 170 ? 15.142 5.559 -6.063 1.00 90.56 170 TRP A N 1
ATOM 1316 C CA . TRP A 1 170 ? 16.015 5.396 -7.220 1.00 90.56 170 TRP A CA 1
ATOM 1317 C C . TRP A 1 170 ? 15.750 6.459 -8.290 1.00 90.56 170 TRP A C 1
ATOM 1319 O O . TRP A 1 170 ? 16.703 7.084 -8.755 1.00 90.56 170 TRP A O 1
ATOM 1329 N N . ALA A 1 171 ? 14.488 6.702 -8.648 1.00 87.12 171 ALA A N 1
ATOM 1330 C CA . ALA A 1 171 ? 14.122 7.687 -9.667 1.00 87.12 171 ALA A CA 1
ATOM 1331 C C . ALA A 1 171 ? 14.463 9.134 -9.257 1.00 87.12 171 ALA A C 1
ATOM 1333 O O . ALA A 1 171 ? 14.717 9.973 -10.119 1.00 87.12 171 ALA A O 1
ATOM 1334 N N . GLU A 1 172 ? 14.495 9.426 -7.955 1.00 86.00 172 GLU A N 1
ATOM 1335 C CA . GLU A 1 172 ? 14.774 10.756 -7.401 1.00 86.00 172 GLU A CA 1
ATOM 1336 C C . GLU A 1 172 ? 16.269 11.053 -7.209 1.00 86.00 172 GLU A C 1
ATOM 1338 O O . GLU A 1 172 ? 16.646 12.213 -7.012 1.00 86.00 172 GLU A O 1
ATOM 1343 N N . ARG A 1 173 ? 17.156 10.049 -7.281 1.00 86.06 173 ARG A N 1
ATOM 1344 C CA . ARG A 1 173 ? 18.599 10.307 -7.175 1.00 86.06 173 ARG A CA 1
ATOM 1345 C C . ARG A 1 173 ? 19.089 11.111 -8.379 1.00 86.06 173 ARG A C 1
ATOM 1347 O O . ARG A 1 173 ? 18.804 10.790 -9.531 1.00 86.06 173 ARG A O 1
ATOM 1354 N N . GLY A 1 174 ? 19.892 12.142 -8.112 1.00 81.69 174 GLY A N 1
ATOM 1355 C CA . GLY A 1 174 ? 20.386 13.056 -9.149 1.00 81.69 174 GLY A CA 1
ATOM 1356 C C . GLY A 1 174 ? 21.224 12.384 -10.246 1.00 81.69 174 GLY A C 1
ATOM 1357 O O . GLY A 1 174 ? 21.263 12.877 -11.375 1.00 81.69 174 GLY A O 1
ATOM 1358 N N . ASP A 1 175 ? 21.854 11.245 -9.946 1.00 82.94 175 ASP A N 1
ATOM 1359 C CA . ASP A 1 175 ? 22.615 10.429 -10.899 1.00 82.94 175 ASP A CA 1
ATOM 1360 C C . ASP A 1 175 ? 21.731 9.614 -11.858 1.00 82.94 175 ASP A C 1
ATOM 1362 O O . ASP A 1 175 ? 22.198 9.247 -12.936 1.00 82.94 175 ASP A O 1
ATOM 1366 N N . ASN A 1 176 ? 20.455 9.403 -11.521 1.00 81.56 176 ASN A N 1
ATOM 1367 C CA . ASN A 1 176 ? 19.480 8.687 -12.346 1.00 81.56 176 ASN A CA 1
ATOM 1368 C C . ASN A 1 176 ? 18.608 9.620 -13.204 1.00 81.56 176 ASN A C 1
ATOM 1370 O O . ASN A 1 176 ? 17.682 9.160 -13.868 1.00 81.56 176 ASN A O 1
ATOM 1374 N N . SER A 1 177 ? 18.905 10.922 -13.234 1.00 74.38 177 SER A N 1
ATOM 1375 C CA . SER A 1 177 ? 18.133 11.909 -13.997 1.00 74.38 177 SER A CA 1
ATOM 1376 C C . SER A 1 177 ? 18.054 11.597 -15.504 1.00 74.38 177 SER A C 1
ATOM 1378 O O . SER A 1 177 ? 19.022 11.175 -16.141 1.00 74.38 177 SER A O 1
ATOM 1380 N N . GLY A 1 178 ? 16.877 11.832 -16.096 1.00 81.69 178 GLY A N 1
ATOM 1381 C CA . GLY A 1 178 ? 16.638 11.690 -17.535 1.00 81.69 178 GLY A CA 1
ATOM 1382 C C . GLY A 1 178 ? 15.306 11.016 -17.887 1.00 81.69 178 GLY A C 1
ATOM 1383 O O . GLY A 1 178 ? 14.501 10.737 -16.995 1.00 81.69 178 GLY A O 1
ATOM 1384 N N . PRO A 1 179 ? 15.080 10.726 -19.184 1.00 80.62 179 PRO A N 1
ATOM 1385 C CA . PRO A 1 179 ? 13.830 10.150 -19.687 1.00 80.62 179 PRO A CA 1
ATOM 1386 C C . PRO A 1 179 ? 13.409 8.849 -18.994 1.00 80.62 179 PRO A C 1
ATOM 1388 O O . PRO A 1 179 ? 12.224 8.642 -18.763 1.00 80.62 179 PRO A O 1
ATOM 1391 N N . VAL A 1 180 ? 14.361 7.986 -18.616 1.00 83.12 180 VAL A N 1
ATOM 1392 C CA . VAL A 1 180 ? 14.062 6.715 -17.929 1.00 83.12 180 VAL A CA 1
ATOM 1393 C C . VAL A 1 180 ? 13.529 6.936 -16.509 1.00 83.12 180 VAL A C 1
ATOM 1395 O O . VAL A 1 180 ? 12.537 6.313 -16.139 1.00 83.12 180 VAL A O 1
ATOM 1398 N N . ALA A 1 181 ? 14.139 7.819 -15.713 1.00 84.38 181 ALA A N 1
ATOM 1399 C CA . ALA A 1 181 ? 13.638 8.113 -14.368 1.00 84.38 181 ALA A CA 1
ATOM 1400 C C . ALA A 1 181 ? 12.300 8.856 -14.401 1.00 84.38 181 ALA A C 1
ATOM 1402 O O . ALA A 1 181 ? 11.416 8.536 -13.610 1.00 84.38 181 ALA A O 1
ATOM 1403 N N . ASP A 1 182 ? 12.110 9.779 -15.349 1.00 83.19 182 ASP A N 1
ATOM 1404 C CA . ASP A 1 182 ? 10.818 10.442 -15.550 1.00 83.19 182 ASP A CA 1
ATOM 1405 C C . ASP A 1 182 ? 9.730 9.434 -15.954 1.00 83.19 182 ASP A C 1
ATOM 1407 O O . ASP A 1 182 ? 8.643 9.404 -15.378 1.00 83.19 182 ASP A O 1
ATOM 1411 N N . ALA A 1 183 ? 10.043 8.526 -16.879 1.00 83.38 183 ALA A N 1
ATOM 1412 C CA . ALA A 1 183 ? 9.149 7.449 -17.278 1.00 83.38 183 ALA A CA 1
ATOM 1413 C C . ALA A 1 183 ? 8.787 6.503 -16.124 1.00 83.38 183 ALA A C 1
ATOM 1415 O O . ALA A 1 183 ? 7.622 6.136 -15.982 1.00 83.38 183 ALA A O 1
ATOM 1416 N N . ILE A 1 184 ? 9.747 6.133 -15.274 1.00 86.44 184 ILE A N 1
ATOM 1417 C CA . ILE A 1 184 ? 9.470 5.325 -14.081 1.00 86.44 184 ILE A CA 1
ATOM 1418 C C . ILE A 1 184 ? 8.639 6.108 -13.070 1.00 86.44 184 ILE A C 1
ATOM 1420 O O . ILE A 1 184 ? 7.666 5.577 -12.544 1.00 86.44 184 ILE A O 1
ATOM 1424 N N . GLY A 1 185 ? 8.934 7.390 -12.862 1.00 85.25 185 GLY A N 1
ATOM 1425 C CA . GLY A 1 185 ? 8.114 8.267 -12.033 1.00 85.25 185 GLY A CA 1
ATOM 1426 C C . GLY A 1 185 ? 6.672 8.380 -12.539 1.00 85.25 185 GLY A C 1
ATOM 1427 O O . GLY A 1 185 ? 5.750 8.436 -11.727 1.00 85.25 185 GLY A O 1
ATOM 1428 N N . LYS A 1 186 ? 6.465 8.381 -13.862 1.00 83.75 186 LYS A N 1
ATOM 1429 C CA . LYS A 1 186 ? 5.141 8.333 -14.502 1.00 83.75 186 LYS A CA 1
ATOM 1430 C C . LYS A 1 186 ? 4.472 6.972 -14.322 1.00 83.75 186 LYS A C 1
ATOM 1432 O O . LYS A 1 186 ? 3.299 6.937 -13.969 1.00 83.75 186 LYS A O 1
ATOM 1437 N N . LEU A 1 187 ? 5.207 5.872 -14.501 1.00 85.75 187 LEU A N 1
ATOM 1438 C CA . LEU A 1 187 ? 4.709 4.509 -14.289 1.00 85.75 187 LEU A CA 1
ATOM 1439 C C . LEU A 1 187 ? 4.227 4.307 -12.846 1.00 85.75 187 LEU A C 1
ATOM 1441 O O . LEU A 1 187 ? 3.130 3.806 -12.637 1.00 85.75 187 LEU A O 1
ATOM 1445 N N . LEU A 1 188 ? 5.012 4.739 -11.857 1.00 87.06 188 LEU A N 1
ATOM 1446 C CA . LEU A 1 188 ? 4.665 4.620 -10.438 1.00 87.06 188 LEU A CA 1
ATOM 1447 C C . LEU A 1 188 ? 3.444 5.468 -10.039 1.00 87.06 188 LEU A C 1
ATOM 1449 O O . LEU A 1 188 ? 2.789 5.163 -9.046 1.00 87.06 188 LEU A O 1
ATOM 1453 N N . ARG A 1 189 ? 3.142 6.527 -10.802 1.00 80.31 189 ARG A N 1
ATOM 1454 C CA . ARG A 1 189 ? 1.960 7.391 -10.632 1.00 80.31 189 ARG A CA 1
ATOM 1455 C C . ARG A 1 189 ? 0.760 6.949 -11.470 1.00 80.31 189 ARG A C 1
ATOM 1457 O O . ARG A 1 189 ? -0.318 7.522 -11.336 1.00 80.31 189 ARG A O 1
ATOM 1464 N N . ALA A 1 190 ? 0.938 5.995 -12.378 1.00 77.62 190 ALA A N 1
ATOM 1465 C CA . ALA A 1 190 ? -0.124 5.567 -13.268 1.00 77.62 190 ALA A CA 1
ATOM 1466 C C . ALA A 1 190 ? -1.096 4.647 -12.519 1.00 77.62 190 ALA A C 1
ATOM 1468 O O . ALA A 1 190 ? -0.749 3.530 -12.154 1.00 77.62 190 ALA A O 1
ATOM 1469 N N . ASP A 1 191 ? -2.343 5.097 -12.362 1.00 63.94 191 ASP A N 1
ATOM 1470 C CA . ASP A 1 191 ? -3.418 4.284 -11.769 1.00 63.94 191 ASP A CA 1
ATOM 1471 C C . ASP A 1 191 ? -3.749 3.030 -12.597 1.00 63.94 191 ASP A C 1
ATOM 1473 O O . ASP A 1 191 ? -4.320 2.071 -12.087 1.00 63.94 191 ASP A O 1
ATOM 1477 N N . THR A 1 192 ? -3.442 3.046 -13.900 1.00 64.69 192 THR A N 1
ATOM 1478 C CA . THR A 1 192 ? -3.726 1.937 -14.816 1.00 64.69 192 THR A CA 1
ATOM 1479 C C . THR A 1 192 ? -2.583 1.713 -15.807 1.00 64.69 192 THR A C 1
ATOM 1481 O O . THR A 1 192 ? -1.983 2.686 -16.278 1.00 64.69 192 THR A O 1
ATOM 1484 N N . PRO A 1 193 ? -2.340 0.454 -16.225 1.00 57.06 193 PRO A N 1
ATOM 1485 C CA . PRO A 1 193 ? -1.378 0.131 -17.279 1.00 57.06 193 PRO A CA 1
ATOM 1486 C C . PRO A 1 193 ? -1.652 0.875 -18.595 1.00 57.06 193 PRO A C 1
ATOM 1488 O O . PRO A 1 193 ? -0.727 1.196 -19.325 1.00 57.06 193 PRO A O 1
ATOM 1491 N N . GLY A 1 194 ? -2.908 1.228 -18.895 1.00 61.34 194 GLY A N 1
ATOM 1492 C CA . GLY A 1 194 ? -3.258 1.969 -20.114 1.00 61.34 194 GLY A CA 1
ATOM 1493 C C . GLY A 1 194 ? -2.697 3.397 -20.168 1.00 61.34 194 GLY A C 1
ATOM 1494 O O . GLY A 1 194 ? -2.452 3.923 -21.251 1.00 61.34 194 GLY A O 1
ATOM 1495 N N . ARG A 1 195 ? -2.426 4.020 -19.011 1.00 62.53 195 ARG A N 1
ATOM 1496 C CA . ARG A 1 195 ? -1.782 5.346 -18.933 1.00 62.53 195 ARG A CA 1
ATOM 1497 C C . ARG A 1 195 ? -0.271 5.300 -19.156 1.00 62.53 195 ARG A C 1
ATOM 1499 O O . ARG A 1 195 ? 0.352 6.347 -19.304 1.00 62.53 195 ARG A O 1
ATOM 1506 N N . VAL A 1 196 ? 0.304 4.099 -19.209 1.00 60.75 196 VAL A N 1
ATOM 1507 C CA . VAL A 1 196 ? 1.731 3.864 -19.459 1.00 60.75 196 VAL A CA 1
ATOM 1508 C C . VAL A 1 196 ? 2.088 4.162 -20.922 1.00 60.75 196 VAL A C 1
ATOM 1510 O O . VAL A 1 196 ? 3.238 4.482 -21.201 1.00 60.75 196 VAL A O 1
ATOM 1513 N N . GLY A 1 197 ? 1.103 4.191 -21.833 1.00 65.94 197 GLY A N 1
ATOM 1514 C CA . GLY A 1 197 ? 1.217 4.743 -23.188 1.00 65.94 197 GLY A CA 1
ATOM 1515 C C . GLY A 1 197 ? 2.549 4.439 -23.885 1.00 65.94 197 GLY A C 1
ATOM 1516 O O . GLY A 1 197 ? 2.955 3.293 -24.022 1.00 65.94 197 GLY A O 1
ATOM 1517 N N . ARG A 1 198 ? 3.269 5.495 -24.284 1.00 58.28 198 ARG A N 1
ATOM 1518 C CA . ARG A 1 198 ? 4.533 5.454 -25.053 1.00 58.28 198 ARG A CA 1
ATOM 1519 C C . ARG A 1 198 ? 5.733 4.834 -24.311 1.00 58.28 198 ARG A C 1
ATOM 1521 O O . ARG A 1 198 ? 6.850 4.870 -24.822 1.00 58.28 198 ARG A O 1
ATOM 1528 N N . LEU A 1 199 ? 5.528 4.257 -23.126 1.00 69.44 199 LEU A N 1
ATOM 1529 C CA . LEU A 1 199 ? 6.543 3.511 -22.379 1.00 69.44 199 LEU A CA 1
ATOM 1530 C C . LEU A 1 199 ? 6.596 2.021 -22.758 1.00 69.44 199 LEU A C 1
ATOM 1532 O O . LEU A 1 199 ? 7.337 1.272 -22.124 1.00 69.44 199 LEU A O 1
ATOM 1536 N N . ASP A 1 200 ? 5.894 1.586 -23.811 1.00 72.44 200 ASP A N 1
ATOM 1537 C CA . ASP A 1 200 ? 5.938 0.214 -24.353 1.00 72.44 200 ASP A CA 1
ATOM 1538 C C . ASP A 1 200 ? 7.360 -0.345 -24.512 1.00 72.44 200 ASP A C 1
ATOM 1540 O O . ASP A 1 200 ? 7.592 -1.547 -24.399 1.00 72.44 200 ASP A O 1
ATOM 1544 N N . GLN A 1 201 ? 8.349 0.516 -24.764 1.00 76.31 201 GLN A N 1
ATOM 1545 C CA . GLN A 1 201 ? 9.748 0.098 -24.848 1.00 76.31 201 GLN A CA 1
ATOM 1546 C C . GLN A 1 201 ? 10.354 -0.274 -23.496 1.00 76.31 201 GLN A C 1
ATOM 1548 O O . GLN A 1 201 ? 11.136 -1.220 -23.440 1.00 76.31 201 GLN A O 1
ATOM 1553 N N . LEU A 1 202 ? 9.987 0.423 -22.418 1.00 80.75 202 LEU A N 1
ATOM 1554 C CA . LEU A 1 202 ? 10.392 0.047 -21.065 1.00 80.75 202 LEU A CA 1
ATOM 1555 C C . LEU A 1 202 ? 9.733 -1.264 -20.650 1.00 80.75 202 LEU A C 1
ATOM 1557 O O . LEU A 1 202 ? 10.391 -2.084 -20.024 1.00 80.75 202 LEU A O 1
ATOM 1561 N N . LEU A 1 203 ? 8.488 -1.509 -21.069 1.00 82.00 203 LEU A N 1
ATOM 1562 C CA . LEU A 1 203 ? 7.783 -2.767 -20.798 1.00 82.00 203 LEU A CA 1
ATOM 1563 C C . LEU A 1 203 ? 8.447 -3.990 -21.454 1.00 82.00 203 LEU A C 1
ATOM 1565 O O . LEU A 1 203 ? 8.243 -5.116 -21.009 1.00 82.00 203 LEU A O 1
ATOM 1569 N N . LYS A 1 204 ? 9.306 -3.796 -22.466 1.00 86.88 204 LYS A N 1
ATOM 1570 C CA . LYS A 1 204 ? 10.133 -4.882 -23.027 1.00 86.88 204 LYS A CA 1
ATOM 1571 C C . LYS A 1 204 ? 11.220 -5.361 -22.062 1.00 86.88 204 LYS A C 1
ATOM 1573 O O . LYS A 1 204 ? 11.790 -6.426 -22.292 1.00 86.88 204 LYS A O 1
ATOM 1578 N N . VAL A 1 205 ? 11.530 -4.592 -21.017 1.00 91.12 205 VAL A N 1
ATOM 1579 C CA . VAL A 1 205 ? 12.453 -4.998 -19.956 1.00 91.12 205 VAL A CA 1
ATOM 1580 C C . VAL A 1 205 ? 11.688 -5.859 -18.943 1.00 91.12 205 VAL A C 1
ATOM 1582 O O . VAL A 1 205 ? 10.753 -5.354 -18.316 1.00 91.12 205 VAL A O 1
ATOM 1585 N N . PRO A 1 206 ? 12.062 -7.140 -18.749 1.00 92.94 206 PRO A N 1
ATOM 1586 C CA . PRO A 1 206 ? 11.315 -8.063 -17.892 1.00 92.94 206 PRO A CA 1
ATOM 1587 C C . PRO A 1 206 ? 11.099 -7.557 -16.463 1.00 92.94 206 PRO A C 1
ATOM 1589 O O . PRO A 1 206 ? 10.041 -7.782 -15.878 1.00 92.94 206 PRO A O 1
ATOM 1592 N N . GLU A 1 207 ? 12.077 -6.853 -15.897 1.00 94.50 207 GLU A N 1
ATOM 1593 C CA . GLU A 1 207 ? 12.001 -6.287 -14.551 1.00 94.50 207 GLU A CA 1
ATOM 1594 C C . GLU A 1 207 ? 10.980 -5.149 -14.452 1.00 94.50 207 GLU A C 1
ATOM 1596 O O . GLU A 1 207 ? 10.313 -5.016 -13.427 1.00 94.50 207 GLU A O 1
ATOM 1601 N N . VAL A 1 208 ? 10.814 -4.358 -15.517 1.00 91.69 208 VAL A N 1
ATOM 1602 C CA . VAL A 1 208 ? 9.800 -3.295 -15.568 1.00 91.69 208 VAL A CA 1
ATOM 1603 C C . VAL A 1 208 ? 8.410 -3.908 -15.683 1.00 91.69 208 VAL A C 1
ATOM 1605 O O . VAL A 1 208 ? 7.522 -3.508 -14.938 1.00 91.69 208 VAL A O 1
ATOM 1608 N N . GLN A 1 209 ? 8.225 -4.924 -16.533 1.00 91.50 209 GLN A N 1
ATOM 1609 C CA . GLN A 1 209 ? 6.947 -5.638 -16.605 1.00 91.50 209 GLN A CA 1
ATOM 1610 C C . GLN A 1 209 ? 6.586 -6.276 -15.257 1.00 91.50 209 GLN A C 1
ATOM 1612 O O . GLN A 1 209 ? 5.444 -6.190 -14.813 1.00 91.50 209 GLN A O 1
ATOM 1617 N N . ALA A 1 210 ? 7.560 -6.878 -14.571 1.00 93.56 210 ALA A N 1
ATOM 1618 C CA . ALA A 1 210 ? 7.332 -7.467 -13.257 1.00 93.56 210 ALA A CA 1
ATOM 1619 C C . ALA A 1 210 ? 6.974 -6.411 -12.193 1.00 93.56 210 ALA A C 1
ATOM 1621 O O . ALA A 1 210 ? 6.132 -6.667 -11.332 1.00 93.56 210 ALA A O 1
ATOM 1622 N N . LEU A 1 211 ? 7.562 -5.211 -12.272 1.00 93.38 211 LEU A N 1
ATOM 1623 C CA . LEU A 1 211 ? 7.141 -4.067 -11.463 1.00 93.38 211 LEU A CA 1
ATOM 1624 C C . LEU A 1 211 ? 5.701 -3.648 -11.797 1.00 93.38 211 LEU A C 1
ATOM 1626 O O . LEU A 1 211 ? 4.923 -3.413 -10.880 1.00 93.38 211 LEU A O 1
ATOM 1630 N N . THR A 1 212 ? 5.316 -3.586 -13.074 1.00 92.00 212 THR A N 1
ATOM 1631 C CA . THR A 1 212 ? 3.939 -3.261 -13.484 1.00 92.00 212 THR A CA 1
ATOM 1632 C C . THR A 1 212 ? 2.928 -4.270 -12.936 1.00 92.00 212 THR A C 1
ATOM 1634 O O . THR A 1 212 ? 1.908 -3.859 -12.382 1.00 92.00 212 THR A O 1
ATOM 1637 N N . ASP A 1 213 ? 3.232 -5.569 -13.013 1.00 93.12 213 ASP A N 1
ATOM 1638 C CA . ASP A 1 213 ? 2.400 -6.630 -12.431 1.00 93.12 213 ASP A CA 1
ATOM 1639 C C . ASP A 1 213 ? 2.240 -6.429 -10.907 1.00 93.12 213 ASP A C 1
ATOM 1641 O O . ASP A 1 213 ? 1.139 -6.563 -10.370 1.00 93.12 213 ASP A O 1
ATOM 1645 N N . LEU A 1 214 ? 3.313 -6.039 -10.203 1.00 94.56 214 LEU A N 1
ATOM 1646 C CA . LEU A 1 214 ? 3.272 -5.732 -8.766 1.00 94.56 214 LEU A CA 1
ATOM 1647 C C . LEU A 1 214 ? 2.490 -4.460 -8.434 1.00 94.56 214 LEU A C 1
ATOM 1649 O O . LEU A 1 214 ? 1.810 -4.431 -7.412 1.00 94.56 214 LEU A O 1
ATOM 1653 N N . LEU A 1 215 ? 2.568 -3.415 -9.258 1.00 92.44 215 LEU A N 1
ATOM 1654 C CA . LEU A 1 215 ? 1.791 -2.188 -9.060 1.00 92.44 215 LEU A CA 1
ATOM 1655 C C . LEU A 1 215 ? 0.291 -2.461 -9.201 1.00 92.44 215 LEU A C 1
ATOM 1657 O O . LEU A 1 215 ? -0.497 -1.990 -8.380 1.00 92.44 215 LEU A O 1
ATOM 1661 N N . ALA A 1 216 ? -0.097 -3.274 -10.186 1.00 92.75 216 ALA A N 1
ATOM 1662 C CA . ALA A 1 216 ? -1.480 -3.707 -10.349 1.00 92.75 216 ALA A CA 1
ATOM 1663 C C . ALA A 1 216 ? -1.944 -4.563 -9.155 1.00 92.75 216 ALA A C 1
ATOM 1665 O O . ALA A 1 216 ? -2.997 -4.299 -8.574 1.00 92.75 216 ALA A O 1
ATOM 1666 N N . ALA A 1 217 ? -1.117 -5.521 -8.721 1.00 95.88 217 ALA A N 1
ATOM 1667 C CA . ALA A 1 217 ? -1.390 -6.346 -7.545 1.00 95.88 217 ALA A CA 1
ATOM 1668 C C . ALA A 1 217 ? -1.513 -5.513 -6.259 1.00 95.88 217 ALA A C 1
ATOM 1670 O O . ALA A 1 217 ? -2.415 -5.739 -5.456 1.00 95.88 217 ALA A O 1
ATOM 1671 N N . ARG A 1 218 ? -0.647 -4.508 -6.083 1.00 94.06 218 ARG A N 1
ATOM 1672 C CA . ARG A 1 218 ? -0.706 -3.536 -4.986 1.00 94.06 218 ARG A CA 1
ATOM 1673 C C . ARG A 1 218 ? -2.021 -2.766 -4.997 1.00 94.06 218 ARG A C 1
ATOM 1675 O O . ARG A 1 218 ? -2.604 -2.583 -3.935 1.00 94.06 218 ARG A O 1
ATOM 1682 N N . GLY A 1 219 ? -2.480 -2.318 -6.165 1.00 91.44 219 GLY A N 1
ATOM 1683 C CA . GLY A 1 219 ? -3.768 -1.637 -6.310 1.00 91.44 219 GLY A CA 1
ATOM 1684 C C . GLY A 1 219 ? -4.928 -2.507 -5.825 1.00 91.44 219 GLY A C 1
ATOM 1685 O O . GLY A 1 219 ? -5.699 -2.075 -4.968 1.00 91.44 219 GLY A O 1
ATOM 1686 N N . ALA A 1 220 ? -4.993 -3.756 -6.294 1.00 94.88 220 ALA A N 1
ATOM 1687 C CA . ALA A 1 220 ? -6.004 -4.724 -5.863 1.00 94.88 220 ALA A CA 1
ATOM 1688 C C . ALA A 1 220 ? -5.916 -5.022 -4.354 1.00 94.88 220 ALA A C 1
ATOM 1690 O O . ALA A 1 220 ? -6.923 -5.001 -3.646 1.00 94.88 220 ALA A O 1
ATOM 1691 N N . PHE A 1 221 ? -4.702 -5.222 -3.834 1.00 95.88 221 PHE A N 1
ATOM 1692 C CA . PHE A 1 221 ? -4.458 -5.443 -2.410 1.00 95.88 221 PHE A CA 1
ATOM 1693 C C . PHE A 1 221 ? -4.932 -4.263 -1.551 1.00 95.88 221 PHE A C 1
ATOM 1695 O O . PHE A 1 221 ? -5.684 -4.471 -0.602 1.00 95.88 221 PHE A O 1
ATOM 1702 N N . LEU A 1 222 ? -4.546 -3.029 -1.894 1.00 92.31 222 LEU A N 1
ATOM 1703 C CA . LEU A 1 222 ? -4.957 -1.820 -1.174 1.00 92.31 222 LEU A CA 1
ATOM 1704 C C . LEU A 1 222 ? -6.477 -1.628 -1.210 1.00 92.31 222 LEU A C 1
ATOM 1706 O O . LEU A 1 222 ? -7.053 -1.260 -0.188 1.00 92.31 222 LEU A O 1
ATOM 1710 N N . ALA A 1 223 ? -7.125 -1.940 -2.335 1.00 91.12 223 ALA A N 1
ATOM 1711 C CA . ALA A 1 223 ? -8.579 -1.888 -2.475 1.00 91.12 223 ALA A CA 1
ATOM 1712 C C . ALA A 1 223 ? -9.315 -2.937 -1.617 1.00 91.12 223 ALA A C 1
ATOM 1714 O O . ALA A 1 223 ? -10.459 -2.708 -1.226 1.00 91.12 223 ALA A O 1
ATOM 1715 N N . ALA A 1 224 ? -8.667 -4.056 -1.273 1.00 94.88 224 ALA A N 1
ATOM 1716 C CA . ALA A 1 224 ? -9.233 -5.082 -0.394 1.00 94.88 224 ALA A CA 1
ATOM 1717 C C . ALA A 1 224 ? -9.122 -4.731 1.106 1.00 94.88 224 ALA A C 1
ATOM 1719 O O . ALA A 1 224 ? -9.938 -5.177 1.919 1.00 94.88 224 ALA A O 1
ATOM 1720 N N . LEU A 1 225 ? -8.144 -3.908 1.508 1.00 94.25 225 LEU A N 1
ATOM 1721 C CA . LEU A 1 225 ? -7.911 -3.576 2.923 1.00 94.25 225 LEU A CA 1
ATOM 1722 C C . LEU A 1 225 ? -9.090 -2.871 3.626 1.00 94.25 225 LEU A C 1
ATOM 1724 O O . LEU A 1 225 ? -9.326 -3.171 4.798 1.00 94.25 225 LEU A O 1
ATOM 1728 N N . PRO A 1 226 ? -9.871 -1.978 2.986 1.00 91.38 226 PRO A N 1
ATOM 1729 C CA . PRO A 1 226 ? -11.075 -1.409 3.590 1.00 91.38 226 PRO A CA 1
ATOM 1730 C C . PRO A 1 226 ? -12.138 -2.452 3.931 1.00 91.38 226 PRO A C 1
ATOM 1732 O O . PRO A 1 226 ? -12.774 -2.341 4.981 1.00 91.38 226 PRO A O 1
ATOM 1735 N N . GLY A 1 227 ? -12.328 -3.451 3.062 1.00 91.62 227 GLY A N 1
ATOM 1736 C CA . GLY A 1 227 ? -13.236 -4.573 3.298 1.00 91.62 227 GLY A CA 1
ATOM 1737 C C . GLY A 1 227 ? -12.770 -5.400 4.491 1.00 91.62 227 GLY A C 1
ATOM 1738 O O . GLY A 1 227 ? -13.535 -5.608 5.435 1.00 91.62 227 GLY A O 1
ATOM 1739 N N . LEU A 1 228 ? -11.470 -5.708 4.530 1.00 92.50 228 LEU A N 1
ATOM 1740 C CA . LEU A 1 228 ? -10.819 -6.367 5.661 1.00 92.50 228 LEU A CA 1
ATOM 1741 C C . LEU A 1 228 ? -11.010 -5.588 6.973 1.00 92.50 228 LEU A C 1
ATOM 1743 O O . LEU A 1 228 ? -11.383 -6.168 7.991 1.00 92.50 228 LEU A O 1
ATOM 1747 N N . PHE A 1 229 ? -10.806 -4.268 6.953 1.00 94.06 229 PHE A N 1
ATOM 1748 C CA . PHE A 1 229 ? -10.991 -3.406 8.120 1.00 94.06 229 PHE A CA 1
ATOM 1749 C C . PHE A 1 229 ? -12.431 -3.452 8.644 1.00 94.06 229 PHE A C 1
ATOM 1751 O O . PHE A 1 229 ? -12.633 -3.486 9.853 1.00 94.06 229 PHE A O 1
ATOM 1758 N N . VAL A 1 230 ? -13.435 -3.456 7.762 1.00 93.69 230 VAL A N 1
ATOM 1759 C CA . VAL A 1 230 ? -14.852 -3.484 8.165 1.00 93.69 230 VAL A CA 1
ATOM 1760 C C . VAL A 1 230 ? -15.266 -4.870 8.645 1.00 93.69 230 VAL A C 1
ATOM 1762 O O . VAL A 1 230 ? -15.871 -4.994 9.707 1.00 93.69 230 VAL A O 1
ATOM 1765 N N . ARG A 1 231 ? -14.962 -5.909 7.862 1.00 95.88 231 ARG A N 1
ATOM 1766 C CA . ARG A 1 231 ? -15.470 -7.272 8.073 1.00 95.88 231 ARG A CA 1
ATOM 1767 C C . ARG A 1 231 ? -14.665 -8.054 9.112 1.00 95.88 231 ARG A C 1
ATOM 1769 O O . ARG A 1 231 ? -15.198 -8.980 9.714 1.00 95.88 231 ARG A O 1
ATOM 1776 N N . GLN A 1 232 ? -13.398 -7.698 9.328 1.00 95.44 232 GLN A N 1
ATOM 1777 C CA . GLN A 1 232 ? -12.460 -8.443 10.178 1.00 95.44 232 GLN A CA 1
ATOM 1778 C C . GLN A 1 232 ? -11.772 -7.561 11.233 1.00 95.44 232 GLN A C 1
ATOM 1780 O O . GLN A 1 232 ? -10.688 -7.903 11.709 1.00 95.44 232 GLN A O 1
ATOM 1785 N N . PHE A 1 233 ? -12.392 -6.442 11.623 1.00 94.00 233 PHE A N 1
ATOM 1786 C CA . PHE A 1 233 ? -11.825 -5.464 12.563 1.00 94.00 233 PHE A CA 1
ATOM 1787 C C . PHE A 1 233 ? -11.214 -6.098 13.828 1.00 94.00 233 PHE A C 1
ATOM 1789 O O . PHE A 1 233 ? -10.080 -5.789 14.203 1.00 94.00 233 PHE A O 1
ATOM 1796 N N . ASP A 1 234 ? -11.938 -7.034 14.449 1.00 91.44 234 ASP A N 1
ATOM 1797 C CA . ASP A 1 234 ? -11.531 -7.686 15.701 1.00 91.44 234 ASP A CA 1
ATOM 1798 C C . ASP A 1 234 ? -10.288 -8.571 15.545 1.00 91.44 234 ASP A C 1
ATOM 1800 O O . ASP A 1 234 ? -9.530 -8.770 16.495 1.00 91.44 234 ASP A O 1
ATOM 1804 N N . LYS A 1 235 ? -10.060 -9.098 14.337 1.00 94.50 235 LYS A N 1
ATOM 1805 C CA . LYS A 1 235 ? -8.905 -9.943 14.015 1.00 94.50 235 LYS A CA 1
ATOM 1806 C C . LYS A 1 235 ? -7.726 -9.151 13.478 1.00 94.50 235 LYS A C 1
ATOM 1808 O O . LYS A 1 235 ? -6.601 -9.632 13.571 1.00 94.50 235 LYS A O 1
ATOM 1813 N N . LEU A 1 236 ? -7.952 -7.946 12.956 1.00 94.12 236 LEU A N 1
ATOM 1814 C CA . LEU A 1 236 ? -6.917 -7.166 12.283 1.00 94.12 236 LEU A CA 1
ATOM 1815 C C . LEU A 1 236 ? -5.685 -6.949 13.175 1.00 94.12 236 LEU A C 1
ATOM 1817 O O . LEU A 1 236 ? -4.566 -7.179 12.729 1.00 94.12 236 LEU A O 1
ATOM 1821 N N . GLY A 1 237 ? -5.879 -6.646 14.463 1.00 92.50 237 GLY A N 1
ATOM 1822 C CA . GLY A 1 237 ? -4.781 -6.509 15.429 1.00 92.50 237 GLY A CA 1
ATOM 1823 C C . GLY A 1 237 ? -3.910 -7.764 15.590 1.00 92.50 237 GLY A C 1
ATOM 1824 O O . GLY A 1 237 ? -2.737 -7.650 15.929 1.00 92.50 237 GLY A O 1
ATOM 1825 N N . GLN A 1 238 ? -4.447 -8.956 15.309 1.00 94.94 238 GLN A N 1
ATOM 1826 C CA . GLN A 1 238 ? -3.700 -10.220 15.335 1.00 94.94 238 GLN A CA 1
ATOM 1827 C C . GLN A 1 238 ? -2.849 -10.416 14.078 1.00 94.94 238 GLN A C 1
ATOM 1829 O O . GLN A 1 238 ? -1.869 -11.151 14.129 1.00 94.94 238 GLN A O 1
ATOM 1834 N N . TRP A 1 239 ? -3.216 -9.777 12.965 1.00 96.06 239 TRP A N 1
ATOM 1835 C CA . TRP A 1 239 ? -2.488 -9.814 11.692 1.00 96.06 239 TRP A CA 1
ATOM 1836 C C . TRP A 1 239 ? -1.510 -8.648 11.533 1.00 96.06 239 TRP A C 1
ATOM 1838 O O . TRP A 1 239 ? -0.649 -8.679 10.656 1.00 96.06 239 TRP A O 1
ATOM 1848 N N . LEU A 1 240 ? -1.595 -7.632 12.396 1.00 94.31 240 LEU A N 1
ATOM 1849 C CA . LEU A 1 240 ? -0.613 -6.553 12.488 1.00 94.31 240 LEU A CA 1
ATOM 1850 C C . LEU A 1 240 ? 0.669 -7.028 13.192 1.00 94.31 240 LEU A C 1
ATOM 1852 O O . LEU A 1 240 ? 1.090 -6.478 14.206 1.00 94.31 240 LEU A O 1
ATOM 1856 N N . VAL A 1 241 ? 1.317 -8.053 12.632 1.00 93.25 241 VAL A N 1
ATOM 1857 C CA . VAL A 1 241 ? 2.586 -8.601 13.123 1.00 93.25 241 VAL A CA 1
ATOM 1858 C C . 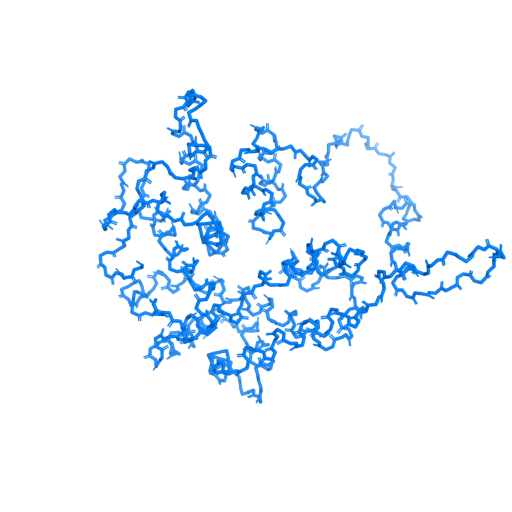VAL A 1 241 ? 3.714 -8.220 12.160 1.00 93.25 241 VAL A C 1
ATOM 1860 O O . VAL A 1 241 ? 3.583 -8.484 10.963 1.00 93.25 241 VAL A O 1
ATOM 1863 N N . PRO A 1 242 ? 4.839 -7.664 12.653 1.00 91.50 242 PRO A N 1
ATOM 1864 C CA . PRO A 1 242 ? 5.964 -7.303 11.799 1.00 91.50 242 PRO A CA 1
ATOM 1865 C C . PRO A 1 242 ? 6.482 -8.506 10.997 1.00 91.50 242 PRO A C 1
ATOM 1867 O O . PRO A 1 242 ? 6.552 -9.623 11.534 1.00 91.50 242 PRO A O 1
ATOM 1870 N N . PRO A 1 243 ? 6.877 -8.295 9.727 1.00 91.31 243 PRO A N 1
ATOM 1871 C CA . PRO A 1 243 ? 7.517 -9.331 8.933 1.00 91.31 243 PRO A CA 1
ATOM 1872 C C . PRO A 1 243 ? 8.917 -9.640 9.482 1.00 91.31 243 PRO A C 1
ATOM 1874 O O . PRO A 1 243 ? 9.474 -8.912 10.307 1.00 91.31 243 PRO A O 1
ATOM 1877 N N . ALA A 1 244 ? 9.502 -10.751 9.038 1.00 88.94 244 ALA A N 1
ATOM 1878 C CA . ALA A 1 244 ? 10.833 -11.144 9.485 1.00 88.94 244 ALA A CA 1
ATOM 1879 C C . ALA A 1 244 ? 11.942 -10.264 8.871 1.00 88.94 244 ALA A C 1
ATOM 1881 O O . ALA A 1 244 ? 11.893 -9.904 7.696 1.00 88.94 244 ALA A O 1
ATOM 1882 N N . ALA A 1 245 ? 12.995 -10.015 9.656 1.00 85.00 245 ALA A N 1
ATOM 1883 C CA . ALA A 1 245 ? 14.278 -9.473 9.199 1.00 85.00 245 ALA A CA 1
ATOM 1884 C C . ALA A 1 245 ? 14.161 -8.193 8.336 1.00 85.00 245 ALA A C 1
ATOM 1886 O O . ALA A 1 245 ? 13.500 -7.235 8.733 1.00 85.00 245 ALA A O 1
ATOM 1887 N N . GLY A 1 246 ? 14.836 -8.161 7.178 1.00 75.62 246 GLY A N 1
ATOM 1888 C CA . GLY A 1 246 ? 14.990 -6.981 6.317 1.00 75.62 246 GLY A CA 1
ATOM 1889 C C . GLY A 1 246 ? 13.692 -6.388 5.756 1.00 75.62 246 GLY A C 1
ATOM 1890 O O . GLY A 1 246 ? 13.718 -5.266 5.263 1.00 75.62 246 GLY A O 1
ATOM 1891 N N . ALA A 1 247 ? 12.557 -7.083 5.880 1.00 81.00 247 ALA A N 1
ATOM 1892 C CA . ALA A 1 247 ? 11.243 -6.567 5.494 1.00 81.00 247 ALA A CA 1
ATOM 1893 C C . ALA A 1 247 ? 10.609 -5.633 6.545 1.00 81.00 247 ALA A C 1
ATOM 1895 O O . ALA A 1 247 ? 9.575 -5.022 6.284 1.00 81.00 247 ALA A O 1
ATOM 1896 N N . ALA A 1 248 ? 11.198 -5.513 7.741 1.00 84.38 248 ALA A N 1
ATOM 1897 C CA . ALA A 1 248 ? 10.622 -4.735 8.840 1.00 84.38 248 ALA A CA 1
ATOM 1898 C C . ALA A 1 248 ? 10.739 -3.208 8.664 1.00 84.38 248 ALA A C 1
ATOM 1900 O O . ALA A 1 248 ? 10.061 -2.474 9.374 1.00 84.38 248 ALA A O 1
ATOM 1901 N N . GLY A 1 249 ? 11.568 -2.721 7.734 1.00 86.31 249 GLY A N 1
ATOM 1902 C CA . GLY A 1 249 ? 11.771 -1.285 7.492 1.00 86.31 249 GLY A CA 1
ATOM 1903 C C . GLY A 1 249 ? 10.476 -0.512 7.190 1.00 86.31 249 GLY A C 1
ATOM 1904 O O . GLY A 1 249 ? 10.121 0.373 7.966 1.00 86.31 249 GLY A O 1
ATOM 1905 N N . PRO A 1 250 ? 9.733 -0.854 6.120 1.00 85.00 250 PRO A N 1
ATOM 1906 C CA . PRO A 1 250 ? 8.491 -0.162 5.757 1.00 85.00 250 PRO A CA 1
ATOM 1907 C C . PRO A 1 250 ? 7.286 -0.560 6.620 1.00 85.00 250 PRO A C 1
ATOM 1909 O O . PRO A 1 250 ? 6.210 0.027 6.488 1.00 85.00 250 PRO A O 1
ATOM 1912 N N . TRP A 1 251 ? 7.435 -1.562 7.495 1.00 91.25 251 TRP A N 1
ATOM 1913 C CA . TRP A 1 251 ? 6.337 -2.127 8.276 1.00 91.25 251 TRP A CA 1
ATOM 1914 C C . TRP A 1 251 ? 5.565 -1.102 9.114 1.00 91.25 251 TRP A C 1
ATOM 1916 O O . TRP A 1 251 ? 4.340 -1.131 9.028 1.00 91.25 251 TRP A O 1
ATOM 1926 N N . PRO A 1 252 ? 6.199 -0.185 9.878 1.00 92.38 252 PRO A N 1
ATOM 1927 C CA . PRO A 1 252 ? 5.472 0.715 10.772 1.00 92.38 252 PRO A CA 1
ATOM 1928 C C . PRO A 1 252 ? 4.409 1.562 10.064 1.00 92.38 252 PRO A C 1
ATOM 1930 O O . PRO A 1 252 ? 3.411 1.922 10.680 1.00 92.38 252 PRO A O 1
ATOM 1933 N N . ALA A 1 253 ? 4.574 1.841 8.767 1.00 91.94 253 ALA A N 1
ATOM 1934 C CA . ALA A 1 253 ? 3.598 2.604 7.999 1.00 91.94 253 ALA A CA 1
ATOM 1935 C C . ALA A 1 253 ? 2.222 1.917 7.940 1.00 91.94 253 ALA A C 1
ATOM 1937 O O . ALA A 1 253 ? 1.205 2.604 8.007 1.00 91.94 253 ALA A O 1
ATOM 1938 N N . LEU A 1 254 ? 2.161 0.582 7.852 1.00 93.62 254 LEU A N 1
ATOM 1939 C CA . LEU A 1 254 ? 0.890 -0.124 7.672 1.00 93.62 254 LEU A CA 1
ATOM 1940 C C . LEU A 1 254 ? 0.007 -0.130 8.935 1.00 93.62 254 LEU A C 1
ATOM 1942 O O . LEU A 1 254 ? -1.152 0.276 8.829 1.00 93.62 254 LEU A O 1
ATOM 1946 N N . PRO A 1 255 ? 0.487 -0.541 10.128 1.00 94.56 255 PRO A N 1
ATOM 1947 C CA . PRO A 1 255 ? -0.289 -0.414 11.359 1.00 94.56 255 PRO A CA 1
ATOM 1948 C C . PRO A 1 255 ? -0.790 1.014 11.588 1.00 94.56 255 PRO A C 1
ATOM 1950 O O . PRO A 1 255 ? -1.961 1.219 11.906 1.00 94.56 255 PRO A O 1
ATOM 1953 N N . TRP A 1 256 ? 0.064 2.010 11.338 1.00 94.75 256 TRP A N 1
ATOM 1954 C CA . TRP A 1 256 ? -0.313 3.414 11.467 1.00 94.75 256 TRP A CA 1
ATOM 1955 C C . TRP A 1 256 ? -1.338 3.864 10.428 1.00 94.75 256 TRP A C 1
ATOM 1957 O O . TRP A 1 256 ? -2.227 4.643 10.764 1.00 94.75 256 TRP A O 1
ATOM 1967 N N . ALA A 1 257 ? -1.299 3.332 9.207 1.00 94.88 257 ALA A N 1
ATOM 1968 C CA . ALA A 1 257 ? -2.333 3.580 8.207 1.00 94.88 257 ALA A CA 1
ATOM 1969 C C . ALA A 1 257 ? -3.710 3.095 8.683 1.00 94.88 257 ALA A C 1
ATOM 1971 O O . ALA A 1 257 ? -4.707 3.802 8.534 1.00 94.88 257 ALA A O 1
ATOM 1972 N N . PHE A 1 258 ? -3.768 1.929 9.331 1.00 96.00 258 PHE A N 1
ATOM 1973 C CA . PHE A 1 258 ? -5.006 1.430 9.923 1.00 96.00 258 PHE A CA 1
ATOM 1974 C C . PHE A 1 258 ? -5.454 2.236 11.147 1.00 96.00 258 PHE A C 1
ATOM 1976 O O . PHE A 1 258 ? -6.655 2.440 11.321 1.00 96.00 258 PHE A O 1
ATOM 1983 N N . VAL A 1 259 ? -4.527 2.734 11.975 1.00 95.75 259 VAL A N 1
ATOM 1984 C CA . VAL A 1 259 ? -4.857 3.667 13.070 1.00 95.75 259 VAL A CA 1
ATOM 1985 C C . VAL A 1 259 ? -5.453 4.958 12.505 1.00 95.75 259 VAL A C 1
ATOM 1987 O O . VAL A 1 259 ? -6.483 5.423 12.992 1.00 95.75 259 VAL A O 1
ATOM 1990 N N . LEU A 1 260 ? -4.870 5.519 11.445 1.00 95.06 260 LEU A N 1
ATOM 1991 C CA . LEU A 1 260 ? -5.404 6.700 10.765 1.00 95.06 260 LEU A CA 1
ATOM 1992 C C . LEU A 1 260 ? -6.802 6.436 10.199 1.00 95.06 260 LEU A C 1
ATOM 1994 O O . LEU A 1 260 ? -7.715 7.226 10.434 1.00 95.06 260 LEU A O 1
ATOM 1998 N N . LEU A 1 261 ? -6.999 5.298 9.529 1.00 95.38 261 LEU A N 1
ATOM 1999 C CA . LEU A 1 261 ? -8.301 4.885 9.006 1.00 95.38 261 LEU A CA 1
ATOM 2000 C C . LEU A 1 261 ? -9.341 4.695 10.122 1.00 95.38 261 LEU A C 1
ATOM 2002 O O . LEU A 1 261 ? -10.497 5.089 9.971 1.00 95.38 261 LEU A O 1
ATOM 2006 N N . TYR A 1 262 ? -8.934 4.131 11.259 1.00 96.25 262 TYR A N 1
ATOM 2007 C CA . TYR A 1 262 ? -9.787 3.983 12.433 1.00 96.25 262 TYR A CA 1
ATOM 2008 C C . TYR A 1 262 ? -10.249 5.337 12.971 1.00 96.25 262 TYR A C 1
ATOM 2010 O O . TYR A 1 262 ? -11.448 5.545 13.155 1.00 96.25 262 TYR A O 1
ATOM 2018 N N . ASN A 1 263 ? -9.320 6.281 13.142 1.00 95.31 263 ASN A N 1
ATOM 2019 C CA . ASN A 1 263 ? -9.645 7.642 13.566 1.00 95.31 263 ASN A CA 1
ATOM 2020 C C . ASN A 1 263 ? -10.545 8.353 12.554 1.00 95.31 263 ASN A C 1
ATOM 2022 O O . ASN A 1 263 ? -11.512 8.993 12.953 1.00 95.31 263 ASN A O 1
ATOM 2026 N N . ALA A 1 264 ? -10.294 8.166 11.259 1.00 93.38 264 ALA A N 1
ATOM 2027 C CA . ALA A 1 264 ? -11.097 8.749 10.193 1.00 93.38 264 ALA A CA 1
ATOM 2028 C C . ALA A 1 264 ? -12.537 8.210 10.145 1.00 93.38 264 ALA A C 1
ATOM 2030 O O . ALA A 1 264 ? -13.461 8.957 9.838 1.00 93.38 264 ALA A O 1
ATOM 2031 N N . ARG A 1 265 ? -12.744 6.918 10.431 1.00 93.19 265 ARG A N 1
ATOM 2032 C CA . ARG A 1 265 ? -14.061 6.265 10.315 1.00 93.19 265 ARG A CA 1
ATOM 2033 C C . ARG A 1 265 ? -14.872 6.230 11.605 1.00 93.19 265 ARG A C 1
ATOM 2035 O O . ARG A 1 265 ? -16.092 6.096 11.546 1.00 93.19 265 ARG A O 1
ATOM 2042 N N . LYS A 1 266 ? -14.211 6.230 12.762 1.00 92.06 266 LYS A N 1
ATOM 2043 C CA . LYS A 1 266 ? -14.863 6.088 14.074 1.00 92.06 266 LYS A CA 1
ATOM 2044 C C . LYS A 1 266 ? -14.809 7.362 14.905 1.00 92.06 266 LYS A C 1
ATOM 2046 O O . LYS A 1 266 ? -15.605 7.491 15.830 1.00 92.06 266 LYS A O 1
ATOM 2051 N N . GLY A 1 267 ? -13.877 8.262 14.606 1.00 84.56 267 GLY A N 1
ATOM 2052 C CA . GLY A 1 267 ? -13.828 9.582 15.213 1.00 84.56 267 GLY A CA 1
ATOM 2053 C C . GLY A 1 267 ? -14.837 10.528 14.575 1.00 84.56 267 GLY A C 1
ATOM 2054 O O . GLY A 1 267 ? -15.269 10.349 13.438 1.00 84.56 267 GLY A O 1
ATOM 2055 N N . THR A 1 268 ? -15.194 11.559 15.325 1.00 81.06 268 THR A N 1
ATOM 2056 C CA . THR A 1 268 ? -15.901 12.738 14.821 1.00 81.06 268 THR A CA 1
ATOM 2057 C C . THR A 1 268 ? -15.088 13.983 15.156 1.00 81.06 268 THR A C 1
ATOM 2059 O O . THR A 1 268 ? -14.059 13.894 15.830 1.00 81.06 268 THR A O 1
ATOM 2062 N N . ALA A 1 269 ? -15.558 15.143 14.699 1.00 75.25 269 ALA A N 1
ATOM 2063 C CA . ALA A 1 269 ? -14.956 16.426 15.037 1.00 75.25 269 ALA A CA 1
ATOM 2064 C C . ALA A 1 269 ? -14.820 16.635 16.555 1.00 75.25 269 ALA A C 1
ATOM 2066 O O . ALA A 1 269 ? -13.798 17.128 17.025 1.00 75.25 269 ALA A O 1
ATOM 2067 N N . ASP A 1 270 ? -15.821 16.200 17.319 1.00 81.75 270 ASP A N 1
ATOM 2068 C CA . ASP A 1 270 ? -15.927 16.506 18.747 1.00 81.75 270 ASP A CA 1
ATOM 2069 C C . ASP A 1 270 ? -15.571 15.318 19.645 1.00 81.75 270 ASP A C 1
ATOM 2071 O O . ASP A 1 270 ? -15.178 15.496 20.797 1.00 81.75 270 ASP A O 1
ATOM 2075 N N . VAL A 1 271 ? -15.708 14.093 19.130 1.00 87.12 271 VAL A N 1
ATOM 2076 C CA . VAL A 1 271 ? -15.565 12.867 19.921 1.00 87.12 271 VAL A CA 1
ATOM 2077 C C . VAL A 1 271 ? -14.511 11.956 19.289 1.00 87.12 271 VAL A C 1
ATOM 2079 O O . VAL A 1 271 ? -14.740 11.451 18.182 1.00 87.12 271 VAL A O 1
ATOM 2082 N N . PRO A 1 272 ? -13.372 11.712 19.969 1.00 89.31 272 PRO A N 1
ATOM 2083 C CA . PRO A 1 272 ? -12.392 10.742 19.504 1.00 89.31 272 PRO A CA 1
ATOM 2084 C C . PRO A 1 272 ? -12.967 9.322 19.593 1.00 89.31 272 PRO A C 1
ATOM 2086 O O . PRO A 1 272 ? -13.831 9.049 20.434 1.00 89.31 272 PRO A O 1
ATOM 2089 N N . PRO A 1 273 ? -12.495 8.383 18.760 1.00 93.81 273 PRO A N 1
ATOM 2090 C CA . PRO A 1 273 ? -12.967 7.012 18.850 1.00 93.81 273 PRO A CA 1
ATOM 2091 C C . PRO A 1 273 ? -12.432 6.329 20.123 1.00 93.81 273 PRO A C 1
ATOM 2093 O O . PRO A 1 273 ? -11.406 6.738 20.675 1.00 93.81 273 PRO A O 1
ATOM 2096 N N . PRO A 1 274 ? -13.080 5.251 20.599 1.00 94.62 274 PRO A N 1
ATOM 2097 C CA . PRO A 1 274 ? -12.597 4.516 21.763 1.00 94.62 274 PRO A CA 1
ATOM 2098 C C . PRO A 1 274 ? -11.221 3.898 21.484 1.00 94.62 274 PRO A C 1
ATOM 2100 O O . PRO A 1 274 ? -10.968 3.390 20.394 1.00 94.62 274 PRO A O 1
ATOM 2103 N N . GLY A 1 275 ? -10.317 3.922 22.455 1.00 95.00 275 GLY A N 1
ATOM 2104 C CA . GLY A 1 275 ? -8.960 3.414 22.264 1.00 95.00 275 GLY A CA 1
ATOM 2105 C C . GLY A 1 275 ? -7.957 4.040 23.220 1.00 95.00 275 GLY A C 1
ATOM 2106 O O . GLY A 1 275 ? -8.308 4.896 24.035 1.00 95.00 275 GLY A O 1
ATOM 2107 N N . TYR A 1 276 ? -6.707 3.600 23.124 1.00 94.06 276 TYR A N 1
ATOM 2108 C CA . TYR A 1 276 ? -5.603 4.242 23.825 1.00 94.06 276 TYR A CA 1
ATOM 2109 C C . TYR A 1 276 ? -5.148 5.464 23.020 1.00 94.06 276 TYR A C 1
ATOM 2111 O O . TYR A 1 276 ? -4.903 5.320 21.817 1.00 94.06 276 TYR A O 1
ATOM 2119 N N . PRO A 1 277 ? -5.040 6.653 23.638 1.00 94.12 277 PRO A N 1
ATOM 2120 C CA . PRO A 1 277 ? -4.490 7.811 22.957 1.00 94.12 277 PRO A CA 1
ATOM 2121 C C . PRO A 1 277 ? -3.003 7.572 22.692 1.00 94.12 277 PRO A C 1
ATOM 2123 O O . PRO A 1 277 ? -2.264 7.118 23.566 1.00 94.12 277 PRO A O 1
ATOM 2126 N N . VAL A 1 278 ? -2.572 7.895 21.484 1.00 91.44 278 VAL A N 1
ATOM 2127 C CA . VAL A 1 278 ? -1.189 7.832 21.040 1.00 91.44 278 VAL A CA 1
ATOM 2128 C C . VAL A 1 278 ? -0.818 9.192 20.483 1.00 91.44 278 VAL A C 1
ATOM 2130 O O . VAL A 1 278 ? -1.554 9.788 19.694 1.00 91.44 278 VAL A O 1
ATOM 2133 N N . ASP A 1 279 ? 0.324 9.691 20.933 1.00 88.38 279 ASP A N 1
ATOM 2134 C CA . ASP A 1 279 ? 0.837 10.984 20.521 1.00 88.38 279 ASP A CA 1
ATOM 2135 C C . ASP A 1 279 ? 1.491 10.872 19.127 1.00 88.38 279 ASP A C 1
ATOM 2137 O O . ASP A 1 279 ? 2.547 10.241 18.998 1.00 88.38 279 ASP A O 1
ATOM 2141 N N . PRO A 1 280 ? 0.902 11.471 18.071 1.00 83.44 280 PRO A N 1
ATOM 2142 C CA . PRO A 1 280 ? 1.457 11.412 16.722 1.00 83.44 280 PRO A CA 1
ATOM 2143 C C . PRO A 1 280 ? 2.812 12.126 16.608 1.00 83.44 280 PRO A C 1
ATOM 2145 O O . PRO A 1 280 ? 3.558 11.840 15.672 1.00 83.44 280 PRO A O 1
ATOM 2148 N N . HIS A 1 281 ? 3.175 13.011 17.545 1.00 82.94 281 HIS A N 1
ATOM 2149 C CA . HIS A 1 281 ? 4.484 13.673 17.557 1.00 82.94 2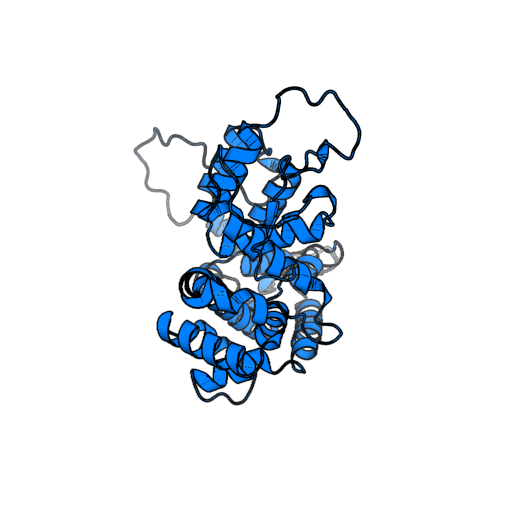81 HIS A CA 1
ATOM 2150 C C . HIS A 1 281 ? 5.636 12.717 17.890 1.00 82.94 281 HIS A C 1
ATOM 2152 O O . HIS A 1 281 ? 6.793 13.033 17.612 1.00 82.94 281 HIS A O 1
ATOM 2158 N N . GLN A 1 282 ? 5.338 11.546 18.460 1.00 84.56 282 GLN A N 1
ATOM 2159 C CA . GLN A 1 282 ? 6.337 10.509 18.728 1.00 84.56 282 GLN A CA 1
ATOM 2160 C C . GLN A 1 282 ? 6.704 9.711 17.471 1.00 84.56 282 GLN A C 1
ATOM 2162 O O . GLN A 1 282 ? 7.681 8.959 17.481 1.00 84.56 282 GLN A O 1
ATOM 2167 N N . LEU A 1 283 ? 5.952 9.872 16.377 1.00 84.62 283 LEU A N 1
ATOM 2168 C CA . LEU A 1 283 ? 6.242 9.202 15.119 1.00 84.62 2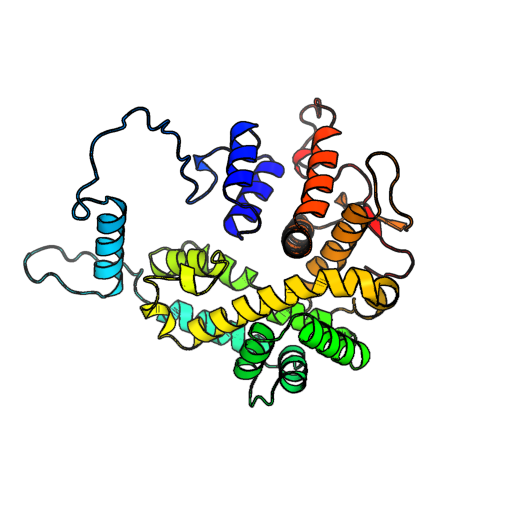83 LEU A CA 1
ATOM 2169 C C . LEU A 1 283 ? 7.313 9.936 14.330 1.00 84.62 283 LEU A C 1
ATOM 2171 O O . LEU A 1 283 ? 7.256 11.149 14.126 1.00 84.62 283 LEU A O 1
ATOM 2175 N N . ALA A 1 284 ? 8.258 9.163 13.797 1.00 88.50 284 ALA A N 1
ATOM 2176 C CA . ALA A 1 284 ? 9.142 9.666 12.763 1.00 88.50 284 ALA A CA 1
ATOM 2177 C C . ALA A 1 284 ? 8.300 10.181 11.585 1.00 88.50 284 ALA A C 1
ATOM 2179 O O . ALA A 1 284 ? 7.381 9.504 11.119 1.00 88.50 284 ALA A O 1
ATOM 2180 N N . PHE A 1 285 ? 8.637 11.372 11.090 1.00 84.94 285 PHE A N 1
ATOM 2181 C CA . PHE A 1 285 ? 7.874 12.041 10.038 1.00 84.94 285 PHE A CA 1
ATOM 2182 C C . PHE A 1 285 ? 7.686 11.166 8.788 1.00 84.94 285 PHE A C 1
ATOM 2184 O O . PHE A 1 285 ? 6.583 11.098 8.252 1.00 84.94 285 PHE A O 1
ATOM 2191 N N . GLU A 1 286 ? 8.721 10.427 8.376 1.00 85.31 286 GLU A N 1
ATOM 2192 C CA . GLU A 1 286 ? 8.637 9.521 7.222 1.00 85.31 286 GLU A CA 1
ATOM 2193 C C . GLU A 1 286 ? 7.659 8.356 7.446 1.00 85.31 286 GLU A C 1
ATOM 2195 O O . GLU A 1 286 ? 6.941 7.976 6.524 1.00 85.31 286 GLU A O 1
ATOM 2200 N N . VAL A 1 287 ? 7.546 7.840 8.678 1.00 89.69 287 VAL A N 1
ATOM 2201 C CA . VAL A 1 287 ? 6.557 6.798 9.013 1.00 89.69 287 VAL A CA 1
ATOM 2202 C C . VAL A 1 287 ? 5.145 7.358 8.904 1.00 89.69 287 VAL A C 1
ATOM 2204 O O . VAL A 1 287 ? 4.284 6.730 8.295 1.00 89.69 287 VAL A O 1
ATOM 2207 N N . LEU A 1 288 ? 4.909 8.551 9.453 1.00 89.38 288 LEU A N 1
ATOM 2208 C CA . LEU A 1 288 ? 3.603 9.205 9.398 1.00 89.38 288 LEU A CA 1
ATOM 2209 C C . LEU A 1 288 ? 3.181 9.513 7.957 1.00 89.38 288 LEU A C 1
ATOM 2211 O O . LEU A 1 288 ? 2.041 9.277 7.565 1.00 89.38 288 LEU A O 1
ATOM 2215 N N . LYS A 1 289 ? 4.116 10.015 7.156 1.00 87.38 289 LYS A N 1
ATOM 2216 C CA . LYS A 1 289 ? 3.928 10.326 5.740 1.00 87.38 289 LYS A CA 1
ATOM 2217 C C . LYS A 1 289 ? 3.589 9.073 4.925 1.00 87.38 289 LYS A C 1
ATOM 2219 O O . LYS A 1 289 ? 2.587 9.079 4.210 1.00 87.38 289 LYS A O 1
ATOM 2224 N N . ALA A 1 290 ? 4.338 7.983 5.101 1.00 87.75 290 ALA A N 1
ATOM 2225 C CA . ALA A 1 290 ? 4.045 6.700 4.462 1.00 87.75 290 ALA A CA 1
ATOM 2226 C C . ALA A 1 290 ? 2.700 6.109 4.929 1.00 87.75 290 ALA A C 1
ATOM 2228 O O . ALA A 1 290 ? 1.918 5.616 4.114 1.00 87.75 290 ALA A O 1
ATOM 2229 N N . ALA A 1 291 ? 2.389 6.214 6.225 1.00 92.06 291 ALA A N 1
ATOM 2230 C CA . ALA A 1 291 ? 1.112 5.782 6.787 1.00 92.06 291 ALA A CA 1
ATOM 2231 C C . ALA A 1 291 ? -0.072 6.565 6.202 1.00 92.06 291 ALA A C 1
ATOM 2233 O O . ALA A 1 291 ? -1.107 5.977 5.900 1.00 92.06 291 ALA A O 1
ATOM 2234 N N . LEU A 1 292 ? 0.078 7.875 5.992 1.00 90.94 292 LEU A N 1
ATOM 2235 C CA . LEU A 1 292 ? -0.945 8.703 5.357 1.00 90.94 292 LEU A CA 1
ATOM 2236 C C . LEU A 1 292 ? -1.164 8.323 3.894 1.00 90.94 292 LEU A C 1
ATOM 2238 O O . LEU A 1 292 ? -2.315 8.181 3.493 1.00 90.94 292 LEU A O 1
ATOM 2242 N N . VAL A 1 293 ? -0.096 8.111 3.113 1.00 88.38 293 VAL A N 1
ATOM 2243 C CA . VAL A 1 293 ? -0.209 7.621 1.723 1.00 88.38 293 VAL A CA 1
ATOM 2244 C C . VAL A 1 293 ? -0.996 6.314 1.685 1.00 88.38 293 VAL A C 1
ATOM 2246 O O . VAL A 1 293 ? -1.931 6.167 0.899 1.00 88.38 293 VAL A O 1
ATOM 2249 N N . ALA A 1 294 ? -0.639 5.376 2.561 1.00 89.50 294 ALA A N 1
ATOM 2250 C CA . ALA A 1 294 ? -1.306 4.089 2.664 1.00 89.50 294 ALA A CA 1
ATOM 2251 C C . ALA A 1 294 ? -2.782 4.243 3.066 1.00 89.50 294 ALA A C 1
ATOM 2253 O O . ALA A 1 294 ? -3.651 3.670 2.416 1.00 89.50 294 ALA A O 1
ATOM 2254 N N . ALA A 1 295 ? -3.083 5.058 4.079 1.00 92.69 295 ALA A N 1
ATOM 2255 C CA . ALA A 1 295 ? -4.450 5.300 4.535 1.00 92.69 295 ALA A CA 1
ATOM 2256 C C . ALA A 1 295 ? -5.309 5.960 3.442 1.00 92.69 295 ALA A C 1
ATOM 2258 O O . ALA A 1 295 ? -6.456 5.567 3.245 1.00 92.69 295 ALA A O 1
ATOM 2259 N N . PHE A 1 296 ? -4.750 6.912 2.688 1.00 90.12 296 PHE A N 1
ATOM 2260 C CA . PHE A 1 296 ? -5.412 7.528 1.536 1.00 90.12 296 PHE A CA 1
ATOM 2261 C C . PHE A 1 296 ? -5.734 6.522 0.435 1.00 90.12 296 PHE A C 1
ATOM 2263 O O . PHE A 1 296 ? -6.802 6.600 -0.170 1.00 90.12 296 PHE A O 1
ATOM 2270 N N . ALA A 1 297 ? -4.824 5.583 0.178 1.00 86.81 297 ALA A N 1
ATOM 2271 C CA . ALA A 1 297 ? -5.060 4.529 -0.797 1.00 86.81 297 ALA A CA 1
ATOM 2272 C C . ALA A 1 297 ? -6.136 3.529 -0.337 1.00 86.81 297 ALA A C 1
ATOM 2274 O O . ALA A 1 297 ? -6.803 2.937 -1.179 1.00 86.81 297 ALA A O 1
ATOM 2275 N N . MET A 1 298 ? -6.329 3.362 0.977 1.00 90.00 298 MET A N 1
ATOM 2276 C CA . MET A 1 298 ? -7.412 2.547 1.537 1.00 90.00 298 MET A CA 1
ATOM 2277 C C . MET A 1 298 ? -8.763 3.281 1.482 1.00 90.00 298 MET A C 1
ATOM 2279 O O . MET A 1 298 ? -9.739 2.749 0.967 1.00 90.00 298 MET A O 1
ATOM 2283 N N . ASP A 1 299 ? -8.857 4.501 2.017 1.00 90.44 299 ASP A N 1
ATOM 2284 C CA . ASP A 1 299 ? -10.108 5.271 2.040 1.00 90.44 299 ASP A CA 1
ATOM 2285 C C . ASP A 1 299 ? -9.837 6.776 1.962 1.00 90.44 299 ASP A C 1
ATOM 2287 O O . ASP A 1 299 ? -9.771 7.493 2.968 1.00 90.44 299 ASP A O 1
ATOM 2291 N N . ARG A 1 300 ? -9.693 7.266 0.728 1.00 88.81 300 ARG A N 1
ATOM 2292 C CA . ARG A 1 300 ? -9.418 8.678 0.447 1.00 88.81 300 ARG A CA 1
ATOM 2293 C C . ARG A 1 300 ? -10.454 9.607 1.072 1.00 88.81 300 ARG A C 1
ATOM 2295 O O . ARG A 1 300 ? -10.075 10.640 1.617 1.00 88.81 300 ARG A O 1
ATOM 2302 N N . ALA A 1 301 ? -11.740 9.261 1.008 1.00 88.56 301 ALA A N 1
ATOM 2303 C CA . ALA A 1 301 ? -12.814 10.132 1.475 1.00 88.56 301 ALA A CA 1
ATOM 2304 C C . ALA A 1 301 ? -12.758 10.324 2.997 1.00 88.56 301 ALA A C 1
ATOM 2306 O O . ALA A 1 301 ? -12.757 11.463 3.473 1.00 88.56 301 ALA A O 1
ATOM 2307 N N . ALA A 1 302 ? -12.645 9.228 3.753 1.00 90.75 302 ALA A N 1
ATOM 2308 C CA . ALA A 1 302 ? -12.568 9.293 5.208 1.00 90.75 302 ALA A CA 1
ATOM 2309 C C . ALA A 1 302 ? -11.288 10.008 5.674 1.00 90.75 302 ALA A C 1
ATOM 2311 O O . ALA A 1 302 ? -11.341 10.912 6.510 1.00 90.75 302 ALA A O 1
ATOM 2312 N N . VAL A 1 303 ? -10.132 9.649 5.107 1.00 91.31 303 VAL A N 1
ATOM 2313 C CA . VAL A 1 303 ? -8.837 10.222 5.516 1.00 91.31 303 VAL A CA 1
ATOM 2314 C C . VAL A 1 303 ? -8.740 11.704 5.153 1.00 91.31 303 VAL A C 1
ATOM 2316 O O . VAL A 1 303 ? -8.250 12.503 5.952 1.00 91.31 303 VAL A O 1
ATOM 2319 N N . ARG A 1 304 ? -9.278 12.114 3.997 1.00 87.44 304 ARG A N 1
ATOM 2320 C CA . ARG A 1 304 ? -9.374 13.531 3.624 1.00 87.44 304 ARG A CA 1
ATOM 2321 C C . ARG A 1 304 ? -10.212 14.321 4.623 1.00 87.44 304 ARG A C 1
ATOM 2323 O O . ARG A 1 304 ? -9.792 15.403 5.026 1.00 87.44 304 ARG A O 1
ATOM 2330 N N . ALA A 1 305 ? -11.372 13.799 5.021 1.00 86.44 305 ALA A N 1
ATOM 2331 C CA . ALA A 1 305 ? -12.230 14.460 6.001 1.00 86.44 305 ALA A CA 1
ATOM 2332 C C . ALA A 1 305 ? -11.501 14.651 7.340 1.00 86.44 305 ALA A C 1
ATOM 2334 O O . ALA A 1 305 ? -11.516 15.754 7.889 1.00 86.44 305 ALA A O 1
ATOM 2335 N N . LEU A 1 306 ? -10.786 13.619 7.804 1.00 88.56 306 LEU A N 1
ATOM 2336 C CA . LEU A 1 306 ? -9.947 13.696 9.000 1.00 88.56 306 LEU A CA 1
ATOM 2337 C C . LEU A 1 306 ? -8.885 14.801 8.881 1.00 88.56 306 LEU A C 1
ATOM 2339 O O . LEU A 1 306 ? -8.750 15.614 9.788 1.00 88.56 306 LEU A O 1
ATOM 2343 N N . LEU A 1 307 ? -8.145 14.868 7.772 1.00 86.38 307 LEU A N 1
ATOM 2344 C CA . LEU A 1 307 ? -7.091 15.874 7.600 1.00 86.38 307 LEU A CA 1
ATOM 2345 C C . LEU A 1 307 ? -7.633 17.298 7.468 1.00 86.38 307 LEU A C 1
ATOM 2347 O O . LEU A 1 307 ? -7.074 18.214 8.064 1.00 86.38 307 LEU A O 1
ATOM 2351 N N . ILE A 1 308 ? -8.722 17.500 6.720 1.00 82.62 308 ILE A N 1
ATOM 2352 C CA . ILE A 1 308 ? -9.374 18.815 6.615 1.00 82.62 308 ILE A CA 1
ATOM 2353 C C . ILE A 1 308 ? -9.804 19.293 7.999 1.00 82.62 308 ILE A C 1
ATOM 2355 O O . ILE A 1 308 ? -9.608 20.461 8.327 1.00 82.62 308 ILE A O 1
ATOM 2359 N N . HIS A 1 309 ? -10.367 18.393 8.805 1.00 80.88 309 HIS A N 1
ATOM 2360 C CA . HIS A 1 309 ? -10.764 18.690 10.175 1.00 80.88 309 HIS A CA 1
ATOM 2361 C C . HIS A 1 309 ? -9.570 19.149 11.023 1.00 80.88 309 HIS A C 1
ATOM 2363 O O . HIS A 1 309 ? -9.602 20.235 11.594 1.00 80.88 309 HIS A O 1
ATOM 2369 N N . GLN A 1 310 ? -8.474 18.388 11.002 1.00 82.81 310 GLN A N 1
ATOM 2370 C CA . GLN A 1 310 ? -7.245 18.728 11.732 1.00 82.81 310 GLN A CA 1
ATOM 2371 C C . GLN A 1 310 ? -6.646 20.066 11.288 1.00 82.81 310 GLN A C 1
ATOM 2373 O O . GLN A 1 310 ? -6.180 20.836 12.118 1.00 82.81 310 GLN A O 1
ATOM 2378 N N . ILE A 1 311 ? -6.681 20.373 9.989 1.00 76.94 311 ILE A N 1
ATOM 2379 C CA . ILE A 1 311 ? -6.174 21.646 9.463 1.00 76.94 311 ILE A CA 1
ATOM 2380 C C . ILE A 1 311 ? -7.081 22.815 9.869 1.00 76.94 311 ILE A C 1
ATOM 2382 O O . ILE A 1 311 ? -6.567 23.876 10.208 1.00 76.94 311 ILE A O 1
ATOM 2386 N N . ARG A 1 312 ? -8.410 22.647 9.840 1.00 75.50 312 ARG A N 1
ATOM 2387 C CA . ARG A 1 312 ? -9.373 23.709 10.191 1.00 75.50 312 ARG A CA 1
ATOM 2388 C C . ARG A 1 312 ? -9.330 24.095 11.662 1.00 75.50 312 ARG A C 1
ATOM 2390 O O . ARG A 1 312 ? -9.527 25.258 11.983 1.00 75.50 312 ARG A O 1
ATOM 2397 N N . GLU A 1 313 ? -9.100 23.131 12.544 1.00 73.94 313 GLU A N 1
ATOM 2398 C CA . GLU A 1 313 ? -9.047 23.378 13.986 1.00 73.94 313 GLU A CA 1
ATOM 2399 C C . GLU A 1 313 ? -7.711 23.952 14.463 1.00 73.94 313 GLU A C 1
ATOM 2401 O O . GLU A 1 313 ? -7.565 24.262 15.648 1.00 73.94 313 GLU A O 1
ATOM 2406 N N . ARG A 1 314 ? -6.734 24.123 13.562 1.00 71.50 314 ARG A N 1
ATOM 2407 C CA . ARG A 1 314 ? -5.471 24.764 13.916 1.00 71.50 314 ARG A CA 1
ATOM 2408 C C . ARG A 1 314 ? -5.707 26.218 14.294 1.00 71.50 314 ARG A C 1
ATOM 2410 O O . ARG A 1 314 ? -6.235 26.972 13.476 1.00 71.50 314 ARG A O 1
ATOM 2417 N N . PRO A 1 315 ? -5.255 26.653 15.482 1.00 65.88 315 PRO A N 1
ATOM 2418 C CA . PRO A 1 315 ? -5.221 28.070 15.795 1.00 65.88 315 PRO A CA 1
ATOM 2419 C C . PRO A 1 315 ? -4.381 28.792 14.731 1.00 65.88 315 PRO A C 1
ATOM 2421 O O . PRO A 1 315 ? -3.237 28.409 14.485 1.00 65.88 315 PRO A O 1
ATOM 2424 N N . GLU A 1 316 ? -4.925 29.850 14.118 1.00 60.62 316 GLU A N 1
ATOM 2425 C CA . GLU A 1 316 ? -4.246 30.645 13.073 1.00 60.62 316 GLU A CA 1
ATOM 2426 C C . GLU A 1 316 ? -2.902 31.237 13.541 1.00 60.62 316 GLU A C 1
ATOM 2428 O O . GLU A 1 316 ? -2.046 31.596 12.733 1.00 60.62 316 GLU A O 1
ATOM 2433 N N . ALA A 1 317 ? -2.688 31.299 14.856 1.00 50.16 317 ALA A N 1
ATOM 2434 C CA . ALA A 1 317 ? -1.480 31.790 15.487 1.00 50.16 317 ALA A CA 1
ATOM 2435 C C . ALA A 1 317 ? -0.701 30.643 16.148 1.00 50.16 317 ALA A C 1
ATOM 2437 O O . ALA A 1 317 ? -0.819 30.412 17.350 1.00 50.16 317 ALA A O 1
ATOM 2438 N N . ILE A 1 318 ? 0.160 29.968 15.385 1.00 51.97 318 ILE A N 1
ATOM 2439 C CA . ILE A 1 318 ? 1.371 29.382 15.971 1.00 51.97 318 ILE A CA 1
ATOM 2440 C C . ILE A 1 318 ? 2.477 30.427 15.776 1.00 51.97 318 ILE A C 1
ATOM 2442 O O . ILE A 1 318 ? 3.049 30.509 14.683 1.00 51.97 318 ILE A O 1
ATOM 2446 N N . PRO A 1 319 ? 2.742 31.290 16.775 1.00 47.16 319 PRO A N 1
ATOM 2447 C CA . PRO A 1 319 ? 3.761 32.325 16.672 1.00 47.16 319 PRO A CA 1
ATOM 2448 C C . PRO A 1 319 ? 5.138 31.668 16.623 1.00 47.16 319 PRO A C 1
ATOM 2450 O O . PRO A 1 319 ? 5.642 31.259 17.657 1.00 47.16 319 PRO A O 1
ATOM 2453 N N . ASP A 1 320 ? 5.694 31.529 15.416 1.00 51.94 320 ASP A N 1
ATOM 2454 C CA . ASP A 1 320 ? 7.082 31.174 15.062 1.00 51.94 320 ASP A CA 1
ATOM 2455 C C . ASP A 1 320 ? 7.837 30.255 16.054 1.00 51.94 320 ASP A C 1
ATOM 2457 O O . ASP A 1 320 ? 9.037 30.395 16.298 1.00 51.94 320 ASP A O 1
ATOM 2461 N N . SER A 1 321 ? 7.126 29.295 16.652 1.00 42.62 321 SER A N 1
ATOM 2462 C CA . SER A 1 321 ? 7.608 28.512 17.785 1.00 42.62 321 SER A CA 1
ATOM 2463 C C . SER A 1 321 ? 8.374 27.302 17.271 1.00 42.62 321 SER A C 1
ATOM 2465 O O . SER A 1 321 ? 7.898 26.169 17.322 1.00 42.62 321 SER A O 1
ATOM 2467 N N . GLY A 1 322 ? 9.564 27.563 16.737 1.00 53.31 322 GLY A N 1
ATOM 2468 C CA . GLY A 1 322 ? 10.554 26.548 16.400 1.00 53.31 322 GLY A CA 1
ATOM 2469 C C . GLY A 1 322 ? 10.127 25.510 15.354 1.00 53.31 322 GLY A C 1
ATOM 2470 O O . GLY A 1 322 ? 9.013 25.469 14.834 1.00 53.31 322 GLY A O 1
ATOM 2471 N N . ASP A 1 323 ? 11.081 24.649 15.022 1.00 53.59 323 ASP A N 1
ATOM 2472 C CA . ASP A 1 323 ? 10.992 23.682 13.924 1.00 53.59 323 ASP A CA 1
ATOM 2473 C C . ASP A 1 323 ? 10.006 22.522 14.189 1.00 53.59 323 ASP A C 1
ATOM 2475 O O . ASP A 1 323 ? 9.625 21.809 13.264 1.00 53.59 323 ASP A O 1
ATOM 2479 N N . LEU A 1 324 ? 9.571 22.335 15.442 1.00 45.03 324 LEU A N 1
ATOM 2480 C CA . LEU A 1 324 ? 8.716 21.223 15.879 1.00 45.03 324 LEU A CA 1
ATOM 2481 C C . LEU A 1 324 ? 7.223 21.469 15.617 1.00 45.03 324 LEU A C 1
ATOM 2483 O O . LEU A 1 324 ? 6.548 20.586 15.091 1.00 45.03 324 LEU A O 1
ATOM 2487 N N . ALA A 1 325 ? 6.711 22.676 15.883 1.00 48.22 325 ALA A N 1
ATOM 2488 C CA . ALA A 1 325 ? 5.307 23.010 15.612 1.00 48.22 325 ALA A CA 1
ATOM 2489 C C . ALA A 1 325 ? 5.009 23.083 14.102 1.00 48.22 325 ALA A C 1
ATOM 2491 O O . ALA A 1 325 ? 3.901 22.801 13.654 1.00 48.22 325 ALA A O 1
ATOM 2492 N N . LYS A 1 326 ? 6.033 23.371 13.286 1.00 52.75 326 LYS A N 1
ATOM 2493 C CA . LYS A 1 326 ? 5.949 23.342 11.818 1.00 52.75 326 LYS A CA 1
ATOM 2494 C C . LYS A 1 326 ? 5.857 21.921 11.248 1.00 52.75 326 LYS A C 1
ATOM 2496 O O . LYS A 1 326 ? 5.600 21.807 10.050 1.00 52.75 326 LYS A O 1
ATOM 2501 N N . ARG A 1 327 ? 6.062 20.874 12.068 1.00 55.50 327 ARG A N 1
ATOM 2502 C CA . ARG A 1 327 ? 6.115 19.464 11.639 1.00 55.50 327 ARG A CA 1
ATOM 2503 C C . ARG A 1 327 ? 4.924 18.596 12.029 1.00 55.50 327 ARG A C 1
ATOM 2505 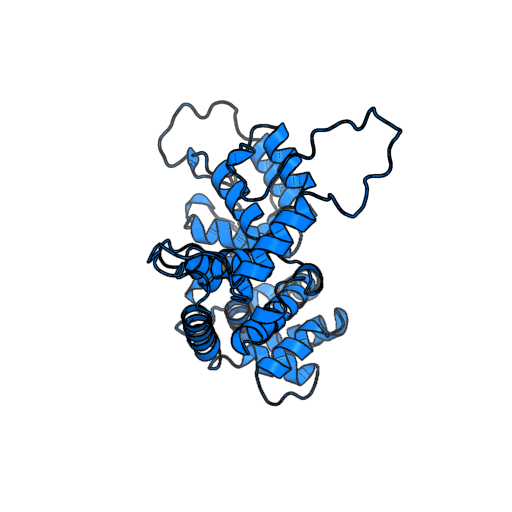O O . ARG A 1 327 ? 4.786 17.492 11.507 1.00 55.50 327 ARG A O 1
ATOM 2512 N N . ALA A 1 328 ? 4.057 19.085 12.907 1.00 62.00 328 ALA A N 1
ATOM 2513 C CA . ALA A 1 328 ? 2.863 18.357 13.294 1.00 62.00 328 ALA A CA 1
ATOM 2514 C C . ALA A 1 328 ? 1.889 18.251 12.115 1.00 62.00 328 ALA A C 1
ATOM 2516 O O . ALA A 1 328 ? 1.575 19.254 11.470 1.00 62.00 328 ALA A O 1
ATOM 2517 N N . VAL A 1 329 ? 1.375 17.051 11.846 1.00 72.94 329 VAL A N 1
ATOM 2518 C CA . VAL A 1 329 ? 0.235 16.830 10.928 1.00 72.94 329 VAL A CA 1
ATOM 2519 C C . VAL A 1 329 ? -1.079 16.747 11.704 1.00 72.94 329 VAL A C 1
ATOM 2521 O O . VAL A 1 329 ? -2.117 17.178 11.216 1.00 72.94 329 VAL A O 1
ATOM 2524 N N . PHE A 1 330 ? -1.004 16.242 12.932 1.00 82.50 330 PHE A N 1
ATOM 2525 C CA . PHE A 1 330 ? -2.107 16.062 13.864 1.00 82.50 330 PHE A CA 1
ATOM 2526 C C . PHE A 1 330 ? -1.749 16.788 15.156 1.00 82.50 330 PHE A C 1
ATOM 2528 O O . PHE A 1 330 ? -0.664 16.555 15.687 1.00 82.50 330 PHE A O 1
ATOM 2535 N N . ASP A 1 331 ? -2.635 17.660 15.634 1.00 80.75 331 ASP A N 1
ATOM 2536 C CA . ASP A 1 331 ? -2.450 18.365 16.915 1.00 80.75 331 ASP A CA 1
ATOM 2537 C C . ASP A 1 331 ? -3.214 17.675 18.052 1.00 80.75 331 ASP A C 1
ATOM 2539 O O . ASP A 1 331 ? -2.955 17.907 19.232 1.00 80.75 331 ASP A O 1
ATOM 2543 N N . ARG A 1 332 ? -4.160 16.799 17.696 1.00 84.94 332 ARG A N 1
ATOM 2544 C CA . ARG A 1 332 ? -4.871 15.935 18.635 1.00 84.94 332 ARG A CA 1
ATOM 2545 C C . ARG A 1 332 ? -4.239 14.540 18.669 1.00 84.94 332 ARG A C 1
ATOM 2547 O O . ARG A 1 332 ? -3.775 14.066 17.628 1.00 84.94 332 ARG A O 1
ATOM 2554 N N . PRO A 1 333 ? -4.276 13.853 19.826 1.00 90.56 333 PRO A N 1
ATOM 2555 C CA . PRO A 1 333 ? -3.898 12.449 19.905 1.00 90.56 333 PRO A CA 1
ATOM 2556 C C . PRO A 1 333 ? -4.694 11.602 18.910 1.00 90.56 333 PRO A C 1
ATOM 2558 O O . PRO A 1 333 ? -5.904 11.782 18.749 1.00 90.56 333 PRO A O 1
ATOM 2561 N N . LEU A 1 334 ? -4.020 10.648 18.273 1.00 93.12 334 LEU A N 1
ATOM 2562 C CA . LEU A 1 334 ? -4.680 9.592 17.512 1.00 93.12 334 LEU A CA 1
ATOM 2563 C C . LEU A 1 334 ? -5.036 8.461 18.470 1.00 93.12 334 LEU A C 1
ATOM 2565 O O . LEU A 1 334 ? -4.302 8.183 19.408 1.00 93.12 334 LEU A O 1
ATOM 2569 N N . HIS A 1 335 ? -6.146 7.778 18.245 1.00 95.19 335 HIS A N 1
ATOM 2570 C CA . HIS A 1 335 ? -6.558 6.671 19.102 1.00 95.19 335 HIS A CA 1
ATOM 2571 C C . HIS A 1 335 ? -6.266 5.330 18.434 1.00 95.19 335 HIS A C 1
ATOM 2573 O O . HIS A 1 335 ? -6.703 5.083 17.311 1.00 95.19 335 HIS A O 1
ATOM 2579 N N . CYS A 1 336 ? -5.543 4.458 19.132 1.00 94.62 336 CYS A N 1
ATOM 2580 C CA . CYS A 1 336 ? -5.323 3.076 18.719 1.00 94.62 336 CYS A CA 1
ATOM 2581 C C . CYS A 1 336 ? -6.396 2.172 19.355 1.00 94.62 336 CYS A C 1
ATOM 2583 O O . CYS A 1 336 ? -6.626 2.282 20.566 1.00 94.62 336 CYS A O 1
ATOM 2585 N N . PRO A 1 337 ? -7.068 1.287 18.593 1.00 94.81 337 PRO A N 1
ATOM 2586 C CA . PRO A 1 337 ? -8.041 0.353 19.154 1.00 94.81 337 PRO A CA 1
ATOM 2587 C C . PRO A 1 337 ? -7.459 -0.483 20.299 1.00 94.81 337 PRO A C 1
ATOM 2589 O O . PRO A 1 337 ? -6.332 -0.963 20.215 1.00 94.81 337 PRO A O 1
ATOM 2592 N N . TYR A 1 338 ? -8.248 -0.731 21.349 1.00 92.12 338 TYR A N 1
ATOM 2593 C CA . TYR A 1 338 ? -7.791 -1.498 22.519 1.00 92.12 338 TYR A CA 1
ATOM 2594 C C . TYR A 1 338 ? -7.321 -2.925 22.191 1.00 92.12 338 TYR A C 1
ATOM 2596 O O . TYR A 1 338 ? -6.497 -3.487 22.908 1.00 92.12 338 TYR A O 1
ATOM 2604 N N . SER A 1 339 ? -7.844 -3.521 21.116 1.00 89.12 339 SER A N 1
ATOM 2605 C CA . SER A 1 339 ? -7.473 -4.862 20.656 1.00 89.12 339 SER A CA 1
ATOM 2606 C C . SER A 1 339 ? -6.167 -4.907 19.854 1.00 89.12 339 SER A C 1
ATOM 2608 O O . SER A 1 339 ? -5.721 -5.999 19.498 1.00 89.12 339 SER A O 1
ATOM 2610 N N . TRP A 1 340 ? -5.560 -3.763 19.529 1.00 91.19 340 TRP A N 1
ATOM 2611 C CA . TRP A 1 340 ? -4.399 -3.692 18.644 1.00 91.19 340 TRP A CA 1
ATOM 2612 C C . TRP A 1 340 ? -3.121 -3.373 19.425 1.00 91.19 340 TRP A C 1
ATOM 2614 O O . TRP A 1 340 ? -3.138 -2.683 20.442 1.00 91.19 340 TRP A O 1
ATOM 2624 N N . LYS A 1 341 ? -1.993 -3.891 18.933 1.00 80.69 341 LYS A N 1
ATOM 2625 C CA . LYS A 1 341 ? -0.648 -3.593 19.440 1.00 80.69 341 LYS A CA 1
ATOM 2626 C C . LYS A 1 341 ? 0.150 -2.998 18.284 1.00 80.69 341 LYS A C 1
ATOM 2628 O O . LYS A 1 341 ? 0.674 -3.752 17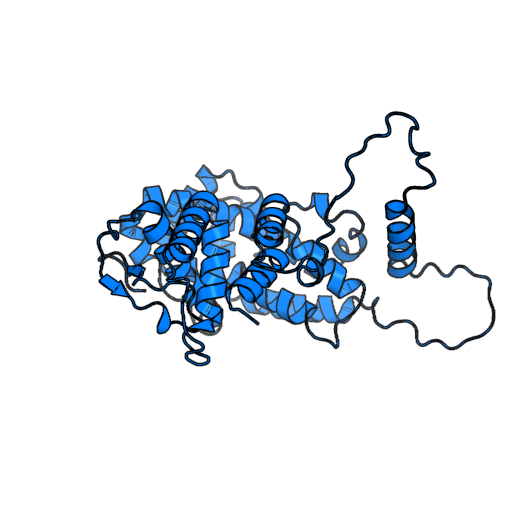.468 1.00 80.69 341 LYS A O 1
ATOM 2633 N N . VAL A 1 342 ? 0.131 -1.671 18.179 1.00 76.88 342 VAL A N 1
ATOM 2634 C CA . VAL A 1 342 ? 0.753 -0.898 17.090 1.00 76.88 342 VAL A CA 1
ATOM 2635 C C . VAL A 1 342 ? 2.061 -0.286 17.549 1.00 76.88 342 VAL A C 1
ATOM 2637 O O . VAL A 1 342 ? 2.075 0.230 18.689 1.00 76.88 342 VAL A O 1
#